Protein AF-A0A0C3QDY5-F1 (afdb_monomer_lite)

Secondary structure (DSSP, 8-state):
---HHHHHHHHHHHHHHHHHHHHHHHHHHHHHHHHHHHHHHHHHHHHHHHHHHHHHHHHHHHHHHHSSS--HHHHHHHHHHHHHHHHHHHS--S--GGGTGGGGS------------HHHHHHHHHHHHHHHHHHT-PPPP--TTHHHHHHHHHHHHTTS---------------------------TT---

Sequence (192 aa):
MNSPLDDLSNLEQSFYNSGYEDGFSHGRVHGLIEGRALGKEKGFGIWEEVGFYRGFALFWAAVIKSGHPVDEKRSRALRHASQLLEIISTYPRQNPSHLIQSSHSQGDSIQSESQVSPLDLTKIRSKYRLLCASLNVSPRPSNSSSSAATTAAISQVSSGSNEPELQMAYEEDQHPRFRSTGQSVNPIWRLD

pLDDT: mean 72.7, std 23.25, range [29.38, 97.19]

Organism: NCBI:txid1051891

Foldseek 3Di:
DDDPVVCVVCVVVVVVVVVCVVCVVVCVVVCVVVVVVVCVVVVVLLVVVLVVLLVVLVVLLVVQVVDPDRDPLSVQLVVLSVVLNVLSVPQDPDDPPVVVVPVVPDDDDPPDPPDSPPVSSVVSVVSSVVSCVSVVHDDDDSPPPVVVVVVVVVVVVVPDDDDPPPPPPPPDDDDDDDDDDDDDDDDPPDDD

Radius of gyration: 29.21 Å; chains: 1; bounding box: 54×49×90 Å

InterPro domains:
  IPR019191 Essential protein Yae1, N-terminal [PF09811] (19-57)
  IPR052436 LTO1 complex adapter protein [PTHR28532] (4-162)

Structure (mmCIF, N/CA/C/O backbone):
data_AF-A0A0C3QDY5-F1
#
_entry.id   AF-A0A0C3QDY5-F1
#
loop_
_atom_site.group_PDB
_atom_site.id
_atom_site.type_symbol
_atom_site.label_atom_id
_atom_site.label_alt_id
_atom_site.label_comp_id
_atom_site.label_asym_id
_atom_site.label_entity_id
_atom_site.label_seq_id
_atom_site.pdbx_PDB_ins_code
_atom_site.Cartn_x
_atom_site.Cartn_y
_atom_site.Cartn_z
_atom_site.occupancy
_atom_site.B_iso_or_equiv
_atom_site.auth_seq_id
_atom_site.auth_comp_id
_atom_site.auth_asym_id
_atom_site.auth_atom_id
_atom_site.pdbx_PDB_model_num
ATOM 1 N N . MET A 1 1 ? 22.527 15.845 -56.756 1.00 50.09 1 MET A N 1
ATOM 2 C CA . MET A 1 1 ? 23.266 14.572 -56.659 1.00 50.09 1 MET A CA 1
ATOM 3 C C . MET A 1 1 ? 24.515 14.888 -55.870 1.00 50.09 1 MET A C 1
ATOM 5 O O . MET A 1 1 ? 25.297 15.700 -56.350 1.00 50.09 1 MET A O 1
ATOM 9 N N . ASN A 1 2 ? 24.616 14.380 -54.643 1.00 61.50 2 ASN A N 1
ATOM 10 C CA . ASN A 1 2 ? 25.834 14.526 -53.846 1.00 61.50 2 ASN A CA 1
ATOM 11 C C . ASN A 1 2 ? 26.966 13.756 -54.533 1.00 61.50 2 ASN A C 1
ATOM 13 O O . ASN A 1 2 ? 26.704 12.798 -55.267 1.00 61.50 2 ASN A O 1
ATOM 17 N N . SER A 1 3 ? 28.208 14.203 -54.361 1.00 80.31 3 SER A N 1
ATOM 18 C CA . SER A 1 3 ? 29.339 13.488 -54.947 1.00 80.31 3 SER A CA 1
ATOM 19 C C . SER A 1 3 ? 29.519 12.153 -54.209 1.00 80.31 3 SER A C 1
ATOM 21 O O . SER A 1 3 ? 29.318 12.109 -52.999 1.00 80.31 3 SER A O 1
ATOM 23 N N . PRO A 1 4 ? 29.974 11.072 -54.865 1.00 77.88 4 PRO A N 1
ATOM 24 C CA . PRO A 1 4 ? 30.189 9.773 -54.209 1.00 77.88 4 PRO A CA 1
ATOM 25 C C . PRO A 1 4 ? 31.127 9.822 -52.986 1.00 77.88 4 PRO A C 1
ATOM 27 O O . PRO A 1 4 ? 31.046 8.979 -52.098 1.00 77.88 4 PRO A O 1
ATOM 30 N N . LEU A 1 5 ? 32.022 10.816 -52.934 1.00 80.69 5 LEU A N 1
ATOM 31 C CA . LEU A 1 5 ? 32.896 11.077 -51.786 1.00 80.69 5 LEU A CA 1
ATOM 32 C C . LEU A 1 5 ? 32.167 11.754 -50.614 1.00 80.69 5 LEU A C 1
ATOM 34 O O . LEU A 1 5 ? 32.517 11.496 -49.464 1.00 80.69 5 LEU A O 1
ATOM 38 N N . ASP A 1 6 ? 31.145 12.567 -50.888 1.00 79.19 6 ASP A N 1
ATOM 39 C CA . ASP A 1 6 ? 30.306 13.186 -49.857 1.00 79.19 6 ASP A CA 1
ATOM 40 C C . ASP A 1 6 ? 29.430 12.124 -49.178 1.00 79.19 6 ASP A C 1
ATOM 42 O O . ASP A 1 6 ? 29.249 12.151 -47.962 1.00 79.19 6 ASP A O 1
ATOM 46 N N . ASP A 1 7 ? 28.937 11.142 -49.939 1.00 79.75 7 ASP A N 1
ATOM 47 C CA . ASP A 1 7 ? 28.184 10.009 -49.390 1.00 79.75 7 ASP A CA 1
ATOM 48 C C . ASP A 1 7 ? 29.073 9.115 -48.512 1.00 79.75 7 ASP A C 1
ATOM 50 O O . ASP A 1 7 ? 28.648 8.700 -47.436 1.00 79.75 7 ASP A O 1
ATOM 54 N N . LEU A 1 8 ? 30.332 8.881 -48.905 1.00 82.12 8 LEU A N 1
ATOM 55 C CA . LEU A 1 8 ? 31.293 8.141 -48.079 1.00 82.12 8 LEU A CA 1
ATOM 56 C C . LEU A 1 8 ? 31.627 8.888 -46.777 1.00 82.12 8 LEU A C 1
ATOM 58 O O . LEU A 1 8 ? 31.744 8.261 -45.727 1.00 82.12 8 LEU A O 1
ATOM 62 N N . SER A 1 9 ? 31.740 10.220 -46.830 1.00 84.69 9 SER A N 1
ATOM 63 C CA . SER A 1 9 ? 31.977 11.049 -45.642 1.00 84.69 9 SER A CA 1
ATOM 64 C C . SER A 1 9 ? 30.767 11.102 -44.702 1.00 84.69 9 SER A C 1
ATOM 66 O O . SER A 1 9 ? 30.946 11.219 -43.494 1.00 84.69 9 SER A O 1
ATOM 68 N N . ASN A 1 10 ? 29.544 11.027 -45.236 1.00 86.00 10 ASN A N 1
ATOM 69 C CA . ASN A 1 10 ? 28.304 11.055 -44.451 1.00 86.00 10 ASN A CA 1
ATOM 70 C C . ASN A 1 10 ? 27.829 9.661 -44.011 1.00 86.00 10 ASN A C 1
ATOM 72 O O . ASN A 1 10 ? 26.865 9.549 -43.249 1.00 86.00 10 ASN A O 1
ATOM 76 N N . LEU A 1 11 ? 28.498 8.602 -44.472 1.00 91.88 11 LEU A N 1
ATOM 77 C CA . LEU A 1 11 ? 28.110 7.217 -44.234 1.00 91.88 11 LEU A CA 1
ATOM 78 C C . LEU A 1 11 ? 28.026 6.899 -42.735 1.00 91.88 11 LEU A C 1
ATOM 80 O O . LEU A 1 11 ? 27.016 6.368 -42.276 1.00 91.88 11 LEU A O 1
ATOM 84 N N . GLU A 1 12 ? 29.037 7.297 -41.961 1.00 92.19 12 GLU A N 1
ATOM 85 C CA . GLU A 1 12 ? 29.064 7.120 -40.503 1.00 92.19 12 GLU A CA 1
ATOM 86 C C . GLU A 1 12 ? 27.864 7.797 -39.831 1.00 92.19 12 GLU A C 1
ATOM 88 O O . GLU A 1 12 ? 27.141 7.165 -39.061 1.00 92.19 12 GLU A O 1
ATOM 93 N N . GLN A 1 13 ? 27.604 9.060 -40.176 1.00 92.75 13 GLN A N 1
ATOM 94 C CA . GLN A 1 13 ? 26.500 9.820 -39.599 1.00 92.75 13 GLN A CA 1
ATOM 95 C C . GLN A 1 13 ? 25.142 9.204 -39.960 1.00 92.75 13 GLN A C 1
ATOM 97 O O . GLN A 1 13 ? 24.235 9.185 -39.128 1.00 92.75 13 GLN A O 1
ATOM 102 N N . SER A 1 14 ? 24.995 8.673 -41.177 1.00 90.00 14 SER A N 1
ATOM 103 C CA . SER A 1 14 ? 23.761 8.014 -41.615 1.00 90.00 14 SER A CA 1
ATOM 104 C C . SER A 1 14 ? 23.485 6.721 -40.838 1.00 90.00 14 SER A C 1
ATOM 106 O O . SER A 1 14 ? 22.369 6.532 -40.352 1.00 90.00 14 SER A O 1
ATOM 108 N N . PHE A 1 15 ? 24.505 5.881 -40.624 1.00 93.19 15 PHE A N 1
ATOM 109 C CA . PHE A 1 15 ? 24.377 4.666 -39.819 1.00 93.19 15 PHE A CA 1
ATOM 110 C C . PHE A 1 15 ? 24.168 4.976 -38.339 1.00 93.19 15 PHE A C 1
ATOM 112 O O . PHE A 1 15 ? 23.363 4.310 -37.690 1.00 93.19 15 PHE A O 1
ATOM 119 N N . TYR A 1 16 ? 24.829 6.011 -37.813 1.00 95.19 16 TYR A N 1
ATOM 120 C CA . TYR A 1 16 ? 24.600 6.478 -36.449 1.00 95.19 16 TYR A CA 1
ATOM 121 C C . TYR A 1 16 ? 23.150 6.929 -36.252 1.00 95.19 16 TYR A C 1
ATOM 123 O O . TYR A 1 16 ? 22.482 6.469 -35.329 1.00 95.19 16 TYR A O 1
ATOM 131 N N . ASN A 1 17 ? 22.641 7.789 -37.139 1.00 95.44 17 ASN A N 1
ATOM 132 C CA . ASN A 1 17 ? 21.272 8.293 -37.054 1.00 95.44 17 ASN A CA 1
ATOM 133 C C . ASN A 1 17 ? 20.253 7.154 -37.184 1.00 95.44 17 ASN A C 1
ATOM 135 O O . ASN A 1 17 ? 19.321 7.083 -36.388 1.00 95.44 17 ASN A O 1
ATOM 139 N N . SER A 1 18 ? 20.469 6.237 -38.134 1.00 94.62 18 SER A N 1
ATOM 140 C CA . SER A 1 18 ? 19.608 5.067 -38.327 1.00 94.62 18 SER A CA 1
ATOM 141 C C . SER A 1 18 ? 19.597 4.155 -37.099 1.00 94.62 18 SER A C 1
ATOM 143 O O . SER A 1 18 ? 18.527 3.743 -36.662 1.00 94.62 18 SER A O 1
ATOM 145 N N . GLY A 1 19 ? 20.763 3.845 -36.525 1.00 96.69 19 GLY A N 1
ATOM 146 C CA . GLY A 1 19 ? 20.857 3.000 -35.333 1.00 96.69 19 GLY A CA 1
ATOM 147 C C . GLY A 1 19 ? 20.284 3.673 -34.085 1.00 96.69 19 GLY A C 1
ATOM 148 O O . GLY A 1 19 ? 19.656 3.013 -33.258 1.00 96.69 19 GLY A O 1
ATOM 149 N N . TYR A 1 20 ? 20.453 4.993 -33.958 1.00 96.94 20 TYR A N 1
ATOM 150 C CA . TYR A 1 20 ? 19.857 5.771 -32.876 1.00 96.94 20 TYR A CA 1
ATOM 151 C C . TYR A 1 20 ? 18.330 5.787 -32.966 1.00 96.94 20 TYR A C 1
ATOM 153 O O . TYR A 1 20 ? 17.665 5.548 -31.962 1.00 96.94 20 TYR A O 1
ATOM 161 N N . GLU A 1 21 ? 17.769 6.060 -34.146 1.00 96.38 21 GLU A N 1
ATOM 162 C CA . GLU A 1 21 ? 16.319 6.116 -34.341 1.00 96.38 21 GLU A CA 1
ATOM 163 C C . GLU A 1 21 ? 15.667 4.752 -34.092 1.00 96.38 21 GLU A C 1
ATOM 165 O O . GLU A 1 21 ? 14.676 4.670 -33.357 1.00 96.38 21 GLU A O 1
ATOM 170 N N . ASP A 1 22 ? 16.272 3.678 -34.605 1.00 96.12 22 ASP A N 1
ATOM 171 C CA . ASP A 1 22 ? 15.808 2.313 -34.367 1.00 96.12 22 ASP A CA 1
ATOM 172 C C . ASP A 1 22 ? 15.877 1.952 -32.874 1.00 96.12 22 ASP A C 1
ATOM 174 O O . ASP A 1 22 ? 14.857 1.634 -32.254 1.00 96.12 22 ASP A O 1
ATOM 178 N N . GLY A 1 23 ? 17.044 2.137 -32.245 1.00 96.50 23 GLY A N 1
ATOM 179 C CA . GLY A 1 23 ? 17.245 1.861 -30.823 1.00 96.50 23 GLY A CA 1
ATOM 180 C C . GLY A 1 23 ? 16.344 2.697 -29.908 1.00 96.50 23 GLY A C 1
ATOM 181 O O . GLY A 1 23 ? 15.811 2.182 -28.922 1.00 96.50 23 GLY A O 1
ATOM 182 N N . PHE A 1 24 ? 16.110 3.968 -30.242 1.00 96.06 24 PHE A N 1
ATOM 183 C CA . PHE A 1 24 ? 15.197 4.837 -29.502 1.00 96.06 24 PHE A CA 1
ATOM 184 C C . PHE A 1 24 ? 13.744 4.382 -29.650 1.00 96.06 24 PHE A C 1
ATOM 186 O O . PHE A 1 24 ? 13.014 4.302 -28.658 1.00 96.06 24 PHE A O 1
ATOM 193 N N . SER A 1 25 ? 13.312 4.058 -30.872 1.00 94.19 25 SER A N 1
ATOM 194 C CA . SER A 1 25 ? 11.952 3.585 -31.128 1.00 94.19 25 SER A CA 1
ATOM 195 C C . SER A 1 25 ? 11.672 2.275 -30.381 1.00 94.19 25 SER A C 1
ATOM 197 O O . SER A 1 25 ? 10.652 2.166 -29.690 1.00 94.19 25 SER A O 1
ATOM 199 N N . HIS A 1 26 ? 12.624 1.340 -30.420 1.00 95.81 26 HIS A N 1
ATOM 200 C CA . HIS A 1 26 ? 12.552 0.053 -29.747 1.00 95.81 26 HIS A CA 1
ATOM 201 C C . HIS A 1 26 ? 12.578 0.207 -28.223 1.00 95.81 26 HIS A C 1
ATOM 203 O O . HIS A 1 26 ? 11.709 -0.326 -27.526 1.00 95.81 26 HIS A O 1
ATOM 209 N N . GLY A 1 27 ? 13.523 0.995 -27.702 1.00 95.31 27 GLY A N 1
ATOM 210 C CA . GLY A 1 27 ? 13.658 1.277 -26.275 1.00 95.31 27 GLY A CA 1
ATOM 211 C C . GLY A 1 27 ? 12.425 1.969 -25.695 1.00 95.31 27 GLY A C 1
ATOM 212 O O . GLY A 1 27 ? 11.990 1.637 -24.593 1.00 95.31 27 GLY A O 1
ATOM 213 N N . ARG A 1 28 ? 11.787 2.867 -26.456 1.00 92.62 28 ARG A N 1
ATOM 214 C CA . ARG A 1 28 ? 10.525 3.507 -26.059 1.00 92.62 28 ARG A CA 1
ATOM 215 C C . ARG A 1 28 ? 9.390 2.495 -25.910 1.00 92.62 28 ARG A C 1
ATOM 217 O O . ARG A 1 28 ? 8.637 2.566 -24.939 1.00 92.62 28 ARG A O 1
ATOM 224 N N . VAL A 1 29 ? 9.250 1.568 -26.859 1.00 93.25 29 VAL A N 1
ATOM 225 C CA . VAL A 1 29 ? 8.206 0.531 -26.809 1.00 93.25 29 VAL A CA 1
ATOM 226 C C . VAL A 1 29 ? 8.456 -0.426 -25.644 1.00 93.25 29 VAL A C 1
ATOM 228 O O . VAL A 1 29 ? 7.549 -0.649 -24.840 1.00 93.25 29 VAL A O 1
ATOM 231 N N . HIS A 1 30 ? 9.683 -0.931 -25.498 1.00 94.62 30 HIS A N 1
ATOM 232 C CA . HIS A 1 30 ? 10.034 -1.850 -24.413 1.00 94.62 30 HIS A CA 1
ATOM 233 C C . HIS A 1 30 ? 9.906 -1.199 -23.036 1.00 94.62 30 HIS A C 1
ATOM 235 O O . HIS A 1 30 ? 9.260 -1.765 -22.156 1.00 94.62 30 HIS A O 1
ATOM 241 N N . GLY A 1 31 ? 10.405 0.028 -22.871 1.00 93.12 31 GLY A N 1
ATOM 242 C CA . GLY A 1 31 ? 10.280 0.770 -21.618 1.00 93.12 31 GLY A CA 1
ATOM 243 C C . GLY A 1 31 ? 8.821 1.012 -21.215 1.00 93.12 31 GLY A C 1
ATOM 244 O O . GLY A 1 31 ? 8.478 0.917 -20.036 1.00 93.12 31 GLY A O 1
ATOM 245 N N . LEU A 1 32 ? 7.926 1.255 -22.181 1.00 90.56 32 LEU A N 1
ATOM 246 C CA . LEU A 1 32 ? 6.490 1.389 -21.915 1.00 90.56 32 LEU A CA 1
ATOM 247 C C . LEU A 1 32 ? 5.869 0.065 -21.440 1.00 90.56 32 LEU A C 1
ATOM 249 O O . LEU A 1 32 ? 5.062 0.061 -20.507 1.00 90.56 32 LEU A O 1
ATOM 253 N N . ILE A 1 33 ? 6.207 -1.049 -22.093 1.00 93.44 33 ILE A N 1
ATOM 254 C CA . ILE A 1 33 ? 5.674 -2.376 -21.762 1.00 93.44 33 ILE A CA 1
ATOM 255 C C . ILE A 1 33 ? 6.162 -2.807 -20.377 1.00 93.44 33 ILE A C 1
ATOM 257 O O . ILE A 1 33 ? 5.346 -3.161 -19.521 1.00 93.44 33 ILE A O 1
ATOM 261 N N . GLU A 1 34 ? 7.467 -2.712 -20.132 1.00 93.75 34 GLU A N 1
ATOM 262 C CA . GLU A 1 34 ? 8.087 -3.077 -18.861 1.00 93.75 34 GLU A CA 1
ATOM 263 C C . GLU A 1 34 ? 7.581 -2.187 -17.721 1.00 93.75 34 GLU A C 1
ATOM 265 O O . GLU A 1 34 ? 7.130 -2.691 -16.692 1.00 93.75 34 GLU A O 1
ATOM 270 N N . GLY A 1 35 ? 7.537 -0.867 -17.928 1.00 90.44 35 GLY A N 1
ATOM 271 C CA . GLY A 1 35 ? 7.017 0.073 -16.936 1.00 90.44 35 GLY A CA 1
ATOM 272 C C . GLY A 1 35 ? 5.561 -0.213 -16.557 1.00 90.44 35 GLY A C 1
ATOM 273 O O . GLY A 1 35 ? 5.201 -0.169 -15.377 1.00 90.44 35 GLY A O 1
ATOM 274 N N . ARG A 1 36 ? 4.713 -0.582 -17.530 1.00 90.50 36 ARG A N 1
ATOM 275 C CA . ARG A 1 36 ? 3.325 -1.006 -17.263 1.00 90.50 36 ARG A CA 1
ATOM 276 C C . ARG A 1 36 ? 3.264 -2.315 -16.482 1.00 90.50 36 ARG A C 1
ATOM 278 O O . ARG A 1 36 ? 2.446 -2.427 -15.568 1.00 90.50 36 ARG A O 1
ATOM 285 N N . ALA A 1 37 ? 4.092 -3.297 -16.831 1.00 91.69 37 ALA A N 1
ATOM 286 C CA . ALA A 1 37 ? 4.143 -4.577 -16.131 1.00 91.69 37 ALA A CA 1
ATOM 287 C C . ALA A 1 37 ? 4.582 -4.396 -14.667 1.00 91.69 37 ALA A C 1
ATOM 289 O O . ALA A 1 37 ? 3.863 -4.811 -13.754 1.00 91.69 37 ALA A O 1
ATOM 290 N N . LEU A 1 38 ? 5.686 -3.681 -14.439 1.00 90.69 38 LEU A N 1
ATOM 291 C CA . LEU A 1 38 ? 6.211 -3.381 -13.106 1.00 90.69 38 LEU A CA 1
ATOM 292 C C . LEU A 1 38 ? 5.227 -2.556 -12.270 1.00 90.69 38 LEU A C 1
ATOM 294 O O . LEU A 1 38 ? 5.001 -2.857 -11.096 1.00 90.69 38 LEU A O 1
ATOM 298 N N . GLY A 1 39 ? 4.588 -1.549 -12.871 1.00 89.75 39 GLY A N 1
ATOM 299 C CA . GLY A 1 39 ? 3.577 -0.736 -12.197 1.00 89.75 39 GLY A CA 1
ATOM 300 C 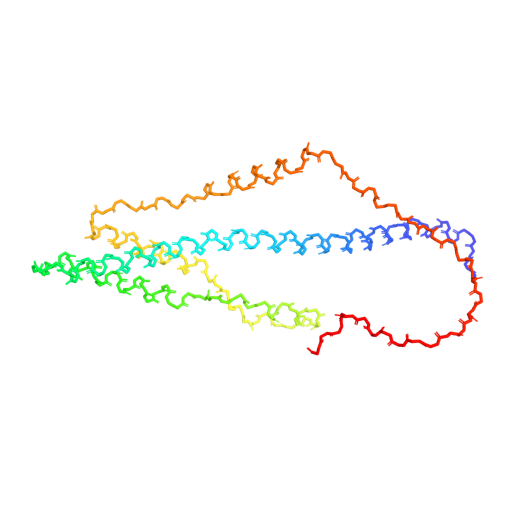C . GLY A 1 39 ? 2.387 -1.565 -11.704 1.00 89.75 39 GLY A C 1
ATOM 301 O O . GLY A 1 39 ? 1.928 -1.371 -10.578 1.00 89.75 39 GLY A O 1
ATOM 302 N N . LYS A 1 40 ? 1.920 -2.534 -12.505 1.00 88.81 40 LYS A N 1
ATOM 303 C CA . LYS A 1 40 ? 0.851 -3.465 -12.103 1.00 88.81 40 LYS A CA 1
ATOM 304 C C . LYS A 1 40 ? 1.286 -4.370 -10.953 1.00 88.81 40 LYS A C 1
ATOM 306 O O . LYS A 1 40 ? 0.532 -4.512 -9.994 1.00 88.81 40 LYS A O 1
ATOM 311 N N . GLU A 1 41 ? 2.483 -4.950 -11.026 1.00 90.50 41 GLU A N 1
ATOM 312 C CA . GLU A 1 41 ? 3.012 -5.837 -9.981 1.00 90.50 41 GLU A CA 1
ATOM 313 C C . GLU A 1 41 ? 3.155 -5.100 -8.641 1.00 90.50 41 GLU A C 1
ATOM 315 O O . GLU A 1 41 ? 2.616 -5.528 -7.617 1.00 90.50 41 GLU A O 1
ATOM 320 N N . LYS A 1 42 ? 3.841 -3.950 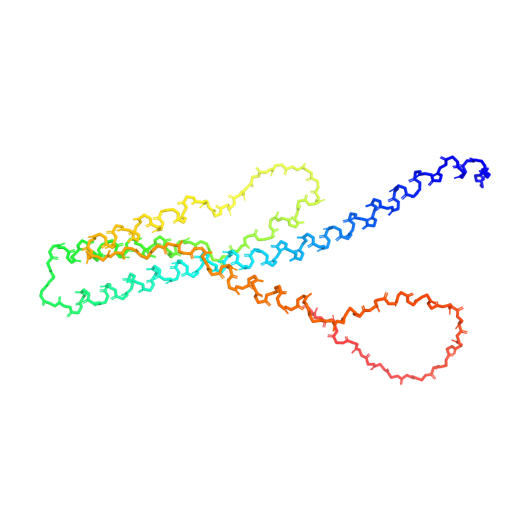-8.639 1.00 87.56 42 LYS A N 1
ATOM 321 C CA . LYS A 1 42 ? 4.068 -3.174 -7.412 1.00 87.56 42 LYS A CA 1
ATOM 322 C C . LYS A 1 42 ? 2.784 -2.543 -6.890 1.00 87.56 42 LYS A C 1
ATOM 324 O O . LYS A 1 42 ? 2.550 -2.553 -5.682 1.00 87.56 42 LYS A O 1
ATOM 329 N N . GLY A 1 43 ? 1.928 -2.058 -7.788 1.00 88.12 43 GLY A N 1
ATOM 330 C CA . GLY A 1 43 ? 0.609 -1.541 -7.439 1.00 88.12 43 GLY A CA 1
ATOM 331 C C . GLY A 1 43 ? -0.254 -2.595 -6.748 1.00 88.12 43 GLY A C 1
ATOM 332 O O . GLY A 1 43 ? -0.868 -2.297 -5.724 1.00 88.12 43 GLY A O 1
ATOM 333 N N . PHE A 1 44 ? -0.250 -3.836 -7.246 1.00 90.19 44 PHE A N 1
ATOM 334 C CA . PHE A 1 44 ? -0.971 -4.940 -6.613 1.00 90.19 44 PHE A CA 1
ATOM 335 C C . PHE A 1 44 ? -0.469 -5.213 -5.192 1.00 90.19 44 PHE A C 1
ATOM 337 O O . PHE A 1 44 ? -1.285 -5.306 -4.281 1.00 90.19 44 PHE A O 1
ATOM 344 N N . GLY A 1 45 ? 0.849 -5.265 -4.972 1.00 89.56 45 GLY A N 1
ATOM 345 C CA . GLY A 1 45 ? 1.407 -5.487 -3.632 1.00 89.56 45 GLY A CA 1
ATOM 346 C C . GLY A 1 45 ? 0.992 -4.413 -2.617 1.00 89.56 45 GLY A C 1
ATOM 347 O O . GLY A 1 45 ? 0.632 -4.726 -1.482 1.00 89.56 45 GLY A O 1
ATOM 348 N N . ILE A 1 46 ? 0.966 -3.144 -3.036 1.00 88.81 46 ILE A N 1
ATOM 349 C CA . ILE A 1 46 ? 0.498 -2.036 -2.186 1.00 88.81 46 ILE A CA 1
ATOM 350 C C . ILE A 1 46 ? -1.000 -2.183 -1.881 1.00 88.81 46 ILE A C 1
ATOM 352 O O . ILE A 1 46 ? -1.421 -2.024 -0.734 1.00 88.81 46 ILE A O 1
ATOM 356 N N . TRP A 1 47 ? -1.817 -2.506 -2.886 1.00 90.75 47 TRP A N 1
ATOM 357 C CA . TRP A 1 47 ? -3.260 -2.667 -2.699 1.00 90.75 47 TRP A CA 1
ATOM 358 C C . TRP A 1 47 ? -3.638 -3.908 -1.889 1.00 90.75 47 TRP A C 1
ATOM 360 O O . TRP A 1 47 ? -4.598 -3.840 -1.122 1.00 90.75 47 TRP A O 1
ATOM 370 N N . GLU A 1 48 ? -2.886 -5.006 -1.994 1.00 92.38 48 GLU A N 1
ATOM 371 C CA . GLU A 1 48 ? -3.037 -6.179 -1.124 1.00 92.38 48 GLU A CA 1
ATOM 372 C C . GLU A 1 48 ? -2.841 -5.775 0.343 1.00 92.38 48 GLU A C 1
ATOM 374 O O . GLU A 1 48 ? -3.667 -6.092 1.202 1.00 92.38 48 GLU A O 1
ATOM 379 N N . GLU A 1 49 ? -1.780 -5.014 0.626 1.00 92.19 49 GLU A N 1
ATOM 380 C CA . GLU A 1 49 ? -1.477 -4.521 1.967 1.00 92.19 49 GLU A CA 1
ATOM 381 C C . GLU A 1 49 ? -2.608 -3.625 2.509 1.00 92.19 49 GLU A C 1
ATOM 383 O O . GLU A 1 49 ? -3.124 -3.855 3.608 1.00 92.19 49 GLU A O 1
ATOM 388 N N . VAL A 1 50 ? -3.047 -2.633 1.727 1.00 92.94 50 VAL A N 1
ATOM 389 C CA . VAL A 1 50 ? -4.138 -1.721 2.114 1.00 92.94 50 VAL A CA 1
ATOM 390 C C . VAL A 1 50 ? -5.461 -2.474 2.298 1.00 92.94 50 VAL A C 1
ATOM 392 O O . VAL A 1 50 ? -6.192 -2.226 3.263 1.00 92.94 50 VAL A O 1
ATOM 395 N N . GLY A 1 51 ? -5.764 -3.420 1.407 1.00 93.75 51 GLY A N 1
ATOM 396 C CA . GLY A 1 51 ? -6.953 -4.267 1.474 1.00 93.75 51 GLY A CA 1
ATOM 397 C C . GLY A 1 51 ? -6.980 -5.123 2.739 1.00 93.75 51 GLY A C 1
ATOM 398 O O . GLY A 1 51 ? -8.004 -5.170 3.428 1.00 93.75 51 GLY A O 1
ATOM 399 N N . PHE A 1 52 ? -5.842 -5.720 3.102 1.00 95.19 52 PHE A N 1
ATOM 400 C CA . PHE A 1 52 ? -5.689 -6.466 4.348 1.00 95.19 52 PHE A CA 1
ATOM 401 C C . PHE A 1 52 ? -5.949 -5.581 5.575 1.00 95.19 52 PHE A C 1
ATOM 403 O O . PHE A 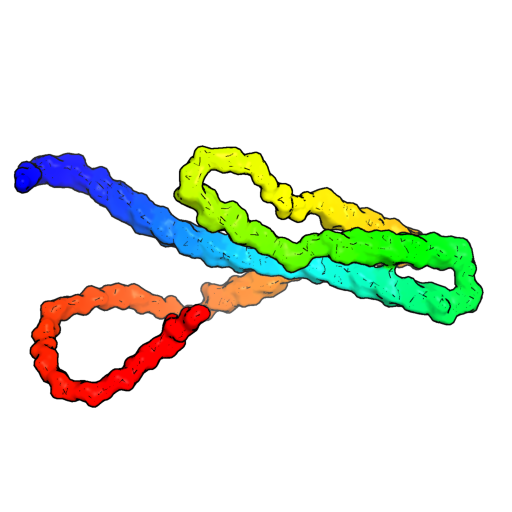1 52 ? 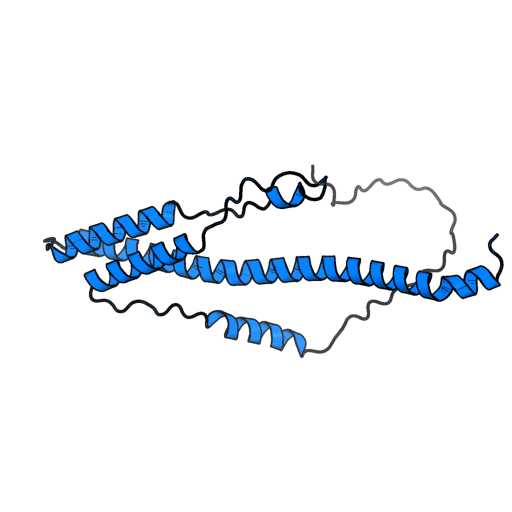-6.751 -5.951 6.435 1.00 95.19 52 PHE A O 1
ATOM 410 N N . TYR A 1 53 ? -5.348 -4.387 5.646 1.00 95.69 53 TYR A N 1
ATOM 411 C CA . TYR A 1 53 ? -5.579 -3.458 6.761 1.00 95.69 53 TYR A CA 1
ATOM 412 C C . TYR A 1 53 ? -7.043 -3.034 6.880 1.00 95.69 53 TYR A C 1
ATOM 414 O O . TYR A 1 53 ? -7.583 -2.977 7.989 1.00 95.69 53 TYR A O 1
ATOM 422 N N . ARG A 1 54 ? -7.706 -2.787 5.746 1.00 96.19 54 ARG A N 1
ATOM 423 C CA . ARG A 1 54 ? -9.133 -2.455 5.707 1.00 96.19 54 ARG A CA 1
ATOM 424 C C . ARG A 1 54 ? -9.992 -3.599 6.244 1.00 96.19 54 ARG A C 1
ATOM 426 O O . ARG A 1 54 ? -10.859 -3.363 7.083 1.00 96.19 54 ARG A O 1
ATOM 433 N N . GLY A 1 55 ? -9.750 -4.825 5.778 1.00 96.62 55 GLY A N 1
ATOM 434 C CA . GLY A 1 55 ? -10.468 -6.018 6.232 1.00 96.62 55 GLY A CA 1
ATOM 435 C C . GLY A 1 55 ? -10.266 -6.278 7.724 1.00 96.62 55 GLY A C 1
ATOM 436 O O . GLY A 1 55 ? -11.235 -6.489 8.451 1.00 96.62 55 GLY A O 1
ATOM 437 N N . PHE A 1 56 ? -9.025 -6.162 8.200 1.00 96.00 56 PHE A N 1
ATOM 438 C CA . PHE A 1 56 ? -8.680 -6.304 9.613 1.00 96.00 56 PHE A CA 1
ATOM 439 C C . PHE A 1 56 ? -9.430 -5.294 10.493 1.00 96.00 56 PHE A C 1
ATOM 441 O O . PHE A 1 56 ? -10.023 -5.672 11.503 1.00 96.00 56 PHE A O 1
ATOM 448 N N . ALA A 1 57 ? -9.456 -4.018 10.095 1.00 96.56 57 ALA A N 1
ATOM 449 C CA . ALA A 1 57 ? -10.166 -2.976 10.832 1.00 96.56 57 ALA A CA 1
ATOM 450 C C . ALA A 1 57 ? -11.679 -3.232 10.898 1.00 96.56 57 ALA A C 1
ATOM 452 O O . ALA A 1 57 ? -12.275 -3.096 11.966 1.00 96.56 57 ALA A O 1
ATOM 453 N N . LEU A 1 58 ? -12.294 -3.636 9.780 1.00 97.19 58 LEU A N 1
ATOM 454 C CA . LEU A 1 58 ? -13.722 -3.965 9.724 1.00 97.19 58 LEU A CA 1
ATOM 455 C C . LEU A 1 58 ? -14.066 -5.169 10.603 1.00 97.19 58 LEU A C 1
ATOM 457 O O . LEU A 1 58 ? -15.024 -5.104 11.374 1.00 97.19 58 LEU A O 1
ATOM 461 N N . PHE A 1 59 ? -13.270 -6.236 10.518 1.00 95.75 59 PHE A N 1
ATOM 462 C CA . PHE A 1 59 ? -13.459 -7.444 11.315 1.00 95.75 59 PHE A CA 1
ATOM 463 C C . PHE A 1 59 ? -13.418 -7.129 12.812 1.00 95.75 59 PHE A C 1
ATOM 465 O O . PHE A 1 59 ? -14.376 -7.406 13.532 1.00 95.75 59 PHE A O 1
ATOM 472 N N . TRP A 1 60 ? -12.355 -6.471 13.281 1.00 94.06 60 TRP A N 1
ATOM 473 C CA . TRP A 1 60 ? -12.219 -6.147 14.701 1.00 94.06 60 TRP A CA 1
ATOM 474 C C . TRP A 1 60 ? -13.255 -5.136 15.185 1.00 94.06 60 TRP A C 1
ATOM 476 O O . TRP A 1 60 ? -13.751 -5.268 16.303 1.00 94.06 60 TRP A O 1
ATOM 486 N N . ALA A 1 61 ? -13.646 -4.168 14.352 1.00 94.12 61 ALA A N 1
ATOM 487 C CA . ALA A 1 61 ? -14.737 -3.261 14.688 1.00 94.12 61 ALA A CA 1
ATOM 488 C C . ALA A 1 61 ? -16.065 -4.012 14.890 1.00 94.12 61 ALA A C 1
ATOM 490 O O . ALA A 1 61 ? -16.811 -3.675 15.809 1.00 94.12 61 ALA A O 1
ATOM 491 N N . ALA A 1 62 ? -16.360 -5.027 14.071 1.00 93.88 62 ALA A N 1
ATOM 492 C CA . ALA A 1 62 ? -17.550 -5.861 14.231 1.00 93.88 62 ALA A CA 1
ATOM 493 C C . ALA A 1 62 ? -17.468 -6.743 15.489 1.00 93.88 62 ALA A C 1
ATOM 495 O O . ALA A 1 62 ? -18.404 -6.751 16.290 1.00 93.88 62 ALA A O 1
ATOM 496 N N . VAL A 1 63 ? -16.328 -7.407 15.715 1.00 92.81 63 VAL A N 1
ATOM 497 C CA . VAL A 1 63 ? -16.097 -8.258 16.896 1.00 92.81 63 VAL A CA 1
ATOM 498 C C . VAL A 1 63 ? -16.266 -7.458 18.189 1.00 92.81 63 VAL A C 1
ATOM 500 O O . VAL A 1 63 ? -17.019 -7.867 19.072 1.00 92.81 63 VAL A O 1
ATOM 503 N N . ILE A 1 64 ? -15.641 -6.280 18.283 1.00 91.38 64 ILE A N 1
ATOM 504 C CA . ILE A 1 64 ? -15.738 -5.414 19.466 1.00 91.38 64 ILE A CA 1
ATOM 505 C C . ILE A 1 64 ? -17.184 -4.981 19.726 1.00 91.38 64 ILE A C 1
ATOM 507 O O . ILE A 1 64 ? -17.615 -4.981 20.874 1.00 91.38 64 ILE A O 1
ATOM 511 N N . LYS A 1 65 ? -17.934 -4.622 18.677 1.00 89.38 65 LYS A N 1
ATOM 512 C CA . LYS A 1 65 ? -19.339 -4.208 18.807 1.00 89.38 65 LYS A CA 1
ATOM 513 C C . LYS A 1 65 ? -20.253 -5.353 19.240 1.00 89.38 65 LYS A C 1
ATOM 515 O O . LYS A 1 65 ? -21.246 -5.097 19.907 1.00 89.38 65 LYS A O 1
ATOM 520 N N . SER A 1 66 ? -19.929 -6.592 18.868 1.00 88.25 66 SER A N 1
ATOM 521 C CA . SER A 1 66 ? -20.724 -7.768 19.242 1.00 88.25 66 SER A CA 1
ATOM 522 C C . SER A 1 66 ? -20.510 -8.221 20.694 1.00 88.25 66 SER A C 1
ATOM 524 O O . SER A 1 66 ? -21.386 -8.856 21.275 1.00 88.25 66 SER A O 1
ATOM 526 N N . GLY A 1 67 ? -19.366 -7.888 21.302 1.00 80.25 67 GLY A N 1
ATOM 527 C CA . GLY A 1 67 ? -19.040 -8.260 22.678 1.00 80.25 67 GLY A CA 1
ATOM 528 C C . GLY A 1 67 ? -19.497 -7.217 23.699 1.00 80.25 67 GLY A C 1
ATOM 529 O O . GLY A 1 67 ? -18.818 -6.212 23.898 1.00 80.25 67 GLY A O 1
ATOM 530 N N . HIS A 1 68 ? -20.596 -7.471 24.408 1.00 74.50 68 HIS A N 1
ATOM 531 C CA . HIS A 1 68 ? -20.965 -6.701 25.604 1.00 74.50 68 HIS A CA 1
ATOM 532 C C . HIS A 1 68 ? -20.207 -7.204 26.853 1.00 74.50 68 HIS A C 1
ATOM 534 O O . HIS A 1 68 ? -20.044 -8.418 26.987 1.00 74.50 68 HIS A O 1
ATOM 540 N N . PRO A 1 69 ? -19.795 -6.335 27.804 1.00 73.25 69 PRO A N 1
ATOM 541 C CA . PRO A 1 69 ? -19.716 -4.868 27.756 1.00 73.25 69 PRO A CA 1
ATOM 542 C C . PRO A 1 69 ? -18.430 -4.342 27.074 1.00 73.25 69 PRO A C 1
ATOM 544 O O . PRO A 1 69 ? -17.440 -5.056 26.899 1.00 73.25 69 PRO A O 1
ATOM 547 N N . VAL A 1 70 ? -18.453 -3.072 26.654 1.00 74.62 70 VAL A N 1
ATOM 548 C CA . VAL A 1 70 ? -17.329 -2.410 25.969 1.00 74.62 70 VAL A CA 1
ATOM 549 C C . VAL A 1 70 ? -16.411 -1.743 26.996 1.00 74.62 70 VAL A C 1
ATOM 551 O O . VAL A 1 70 ? -16.722 -0.672 27.506 1.00 74.62 70 VAL A O 1
ATOM 554 N N . ASP A 1 71 ? -15.261 -2.358 27.263 1.00 84.50 71 ASP A N 1
ATOM 555 C CA . ASP A 1 71 ? -14.212 -1.776 28.112 1.00 84.50 71 ASP A CA 1
ATOM 556 C C . ASP A 1 71 ? -13.541 -0.549 27.460 1.00 84.50 71 ASP A C 1
ATOM 558 O O . ASP A 1 71 ? -13.534 -0.401 26.234 1.00 84.50 71 ASP A O 1
ATOM 562 N N . GLU A 1 72 ? -12.853 0.291 28.247 1.00 86.56 72 GLU A N 1
ATOM 563 C CA . GLU A 1 72 ? -12.065 1.425 27.719 1.00 86.56 72 GLU A CA 1
ATOM 564 C C . GLU A 1 72 ? -11.041 1.013 26.647 1.00 86.56 72 GLU A C 1
ATOM 566 O O . GLU A 1 72 ? -10.794 1.732 25.676 1.00 86.56 72 GLU A O 1
ATOM 571 N N . LYS A 1 73 ? -10.435 -0.169 26.795 1.00 86.56 73 LYS A N 1
ATOM 572 C CA . LYS A 1 73 ? -9.490 -0.704 25.803 1.00 86.56 73 LYS A CA 1
ATOM 573 C C . LYS A 1 73 ? -10.185 -0.969 24.465 1.00 86.56 73 LYS A C 1
ATOM 575 O O . LYS A 1 73 ? -9.654 -0.625 23.409 1.00 86.56 73 LYS A O 1
ATOM 580 N N . ARG A 1 74 ? -11.403 -1.516 24.512 1.00 88.56 74 ARG A N 1
ATOM 581 C CA . ARG A 1 74 ? -12.232 -1.805 23.335 1.00 88.56 74 ARG A CA 1
ATOM 582 C C . ARG A 1 74 ? -12.720 -0.523 22.662 1.00 88.56 74 ARG A C 1
ATOM 584 O O . ARG A 1 74 ? -12.690 -0.437 21.437 1.00 88.56 74 ARG A O 1
ATOM 591 N N . SER A 1 75 ? -13.096 0.497 23.436 1.00 91.19 75 SER A N 1
ATOM 592 C CA . SER A 1 75 ? -13.497 1.798 22.883 1.00 91.19 75 SER A CA 1
ATOM 593 C C . SER A 1 75 ? -12.328 2.514 22.193 1.00 91.19 75 SER A C 1
ATOM 595 O O . SER A 1 75 ? -12.499 3.084 21.111 1.00 91.19 75 SER A O 1
ATOM 597 N N . ARG A 1 76 ? -11.111 2.415 22.750 1.00 92.69 76 ARG A N 1
ATOM 598 C CA . ARG A 1 76 ? -9.878 2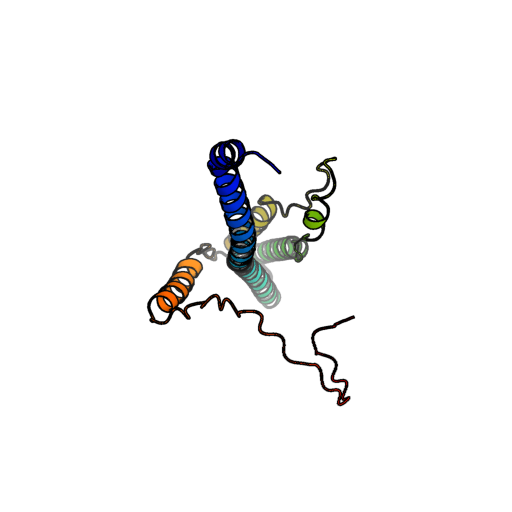.903 22.113 1.00 92.69 76 ARG A CA 1
ATOM 599 C C . ARG A 1 76 ? -9.583 2.169 20.805 1.00 92.69 76 ARG A C 1
ATOM 601 O O . ARG A 1 76 ? -9.339 2.824 19.792 1.00 92.69 76 ARG A O 1
ATOM 608 N N . ALA A 1 77 ? -9.651 0.839 20.809 1.00 93.62 77 ALA A N 1
ATOM 609 C CA . ALA A 1 77 ? -9.453 0.036 19.604 1.00 93.62 77 ALA A CA 1
ATOM 610 C C . ALA A 1 77 ? -10.470 0.391 18.507 1.00 93.62 77 ALA A C 1
ATOM 612 O O . ALA A 1 77 ? -10.097 0.567 17.349 1.00 93.62 77 ALA A O 1
ATOM 613 N N . LEU A 1 78 ? -11.736 0.610 18.874 1.00 94.44 78 LEU A N 1
ATOM 614 C CA . LEU A 1 78 ? -12.777 1.034 17.938 1.00 94.44 78 LEU A CA 1
ATOM 615 C C . LEU A 1 78 ? -12.473 2.409 17.323 1.00 94.44 78 LEU A C 1
ATOM 617 O O . LEU A 1 78 ? -12.605 2.577 16.113 1.00 94.44 78 LEU A O 1
ATOM 621 N N . ARG A 1 79 ? -11.993 3.377 18.118 1.00 95.56 79 ARG A N 1
ATOM 622 C CA . ARG A 1 79 ? -11.547 4.686 17.601 1.00 95.56 79 ARG A CA 1
ATOM 623 C C . ARG A 1 79 ? -10.395 4.545 16.606 1.00 95.56 79 ARG A C 1
ATOM 625 O O . ARG A 1 79 ? -10.429 5.174 15.551 1.00 95.56 79 ARG A O 1
ATOM 632 N N . HIS A 1 80 ? -9.394 3.718 16.910 1.00 96.25 80 HIS A N 1
ATOM 633 C CA . HIS A 1 80 ? -8.277 3.473 15.994 1.00 96.25 80 HIS A CA 1
ATOM 634 C C . HIS A 1 80 ? -8.722 2.775 14.703 1.00 96.25 80 HIS A C 1
ATOM 636 O O . HIS A 1 80 ? -8.255 3.150 13.628 1.00 96.25 80 HIS A O 1
ATOM 642 N N . ALA A 1 81 ? -9.659 1.825 14.784 1.00 96.31 81 ALA A N 1
ATOM 643 C CA . ALA A 1 81 ? -10.225 1.158 13.615 1.00 96.31 81 ALA A CA 1
ATOM 644 C C . ALA A 1 81 ? -10.978 2.140 12.703 1.00 96.31 81 ALA A C 1
ATOM 646 O O . ALA A 1 81 ? -10.755 2.136 11.494 1.00 96.31 81 ALA A O 1
ATOM 647 N N . SER A 1 82 ? -11.803 3.028 13.268 1.00 96.19 82 SER A N 1
ATOM 648 C CA . SER A 1 82 ? -12.510 4.059 12.495 1.00 96.19 82 SER A CA 1
ATOM 649 C C . SER A 1 82 ? -11.548 5.030 11.803 1.00 96.19 82 SER A C 1
ATOM 651 O O . SER A 1 82 ? -11.704 5.290 10.614 1.00 96.19 82 SER A O 1
ATOM 653 N N . GLN A 1 83 ? -10.514 5.506 12.508 1.00 95.94 83 GLN A N 1
ATOM 654 C CA . GLN A 1 83 ? -9.493 6.392 11.926 1.00 95.94 83 GLN A CA 1
ATOM 655 C C . GLN A 1 83 ? -8.721 5.726 10.780 1.00 95.94 83 GLN A C 1
ATOM 657 O O . GLN A 1 83 ? -8.403 6.365 9.780 1.00 95.94 83 GLN A O 1
ATOM 662 N N . LEU A 1 84 ? -8.394 4.438 10.922 1.00 96.00 84 LEU A N 1
ATOM 663 C CA . LEU A 1 84 ? -7.723 3.683 9.868 1.00 96.00 84 LEU A CA 1
ATOM 664 C C . LEU A 1 84 ? -8.612 3.567 8.621 1.00 96.00 84 LEU A C 1
ATOM 666 O O . LEU A 1 84 ? -8.132 3.771 7.509 1.00 96.00 84 LEU A O 1
ATOM 670 N N . LEU A 1 85 ? -9.906 3.286 8.802 1.00 96.06 85 LEU A N 1
ATOM 671 C CA . LEU A 1 85 ? -10.867 3.195 7.700 1.00 96.06 85 LEU A CA 1
ATOM 672 C C . LEU A 1 85 ? -11.062 4.529 6.977 1.00 96.06 85 LEU A C 1
ATOM 674 O O . LEU A 1 85 ? -11.153 4.538 5.751 1.00 96.06 85 LEU A O 1
ATOM 678 N N . GLU A 1 86 ? -11.084 5.634 7.718 1.00 95.12 86 GLU A N 1
ATOM 679 C CA . GLU A 1 86 ? -11.174 6.984 7.164 1.00 95.12 86 GLU A CA 1
ATOM 680 C C . GLU A 1 86 ? -9.989 7.279 6.236 1.00 95.12 86 GLU A C 1
ATOM 682 O O . GLU A 1 86 ? -10.189 7.591 5.063 1.00 95.12 86 GLU A O 1
ATOM 687 N N . ILE A 1 87 ? -8.756 7.070 6.707 1.00 93.75 87 ILE A N 1
ATOM 688 C CA . ILE A 1 87 ? -7.548 7.329 5.906 1.00 93.75 87 ILE A CA 1
ATOM 689 C C . ILE A 1 87 ? -7.504 6.429 4.665 1.00 93.75 87 ILE A C 1
ATOM 691 O O . ILE A 1 87 ? -7.159 6.893 3.580 1.00 93.75 87 ILE A O 1
ATOM 695 N N . ILE A 1 88 ? -7.887 5.155 4.798 1.00 94.38 88 ILE A N 1
ATOM 696 C CA . ILE A 1 88 ? -7.964 4.236 3.655 1.00 94.38 88 ILE A CA 1
ATOM 697 C C . ILE A 1 88 ? -9.024 4.701 2.645 1.00 94.38 88 ILE A C 1
ATOM 699 O O . ILE A 1 88 ? -8.832 4.543 1.441 1.00 94.38 88 ILE A O 1
ATOM 703 N N . SER A 1 89 ? -10.141 5.275 3.101 1.00 91.94 89 SER A N 1
ATOM 704 C CA . SER A 1 89 ? -11.212 5.731 2.208 1.00 91.94 89 SER A CA 1
ATOM 705 C C . SER A 1 89 ? -10.790 6.902 1.317 1.00 91.94 89 SER A C 1
ATOM 707 O O . SER A 1 89 ? -11.187 6.927 0.148 1.00 91.94 89 SER A O 1
ATOM 709 N N . THR A 1 90 ? -9.945 7.789 1.851 1.00 90.31 90 THR A N 1
ATOM 710 C CA . THR A 1 90 ? -9.353 8.949 1.166 1.00 90.31 90 THR A CA 1
ATOM 711 C C . THR A 1 90 ? -8.224 8.554 0.212 1.00 90.31 90 THR A C 1
ATOM 713 O O . THR A 1 90 ? -7.852 9.338 -0.657 1.00 90.31 90 THR A O 1
ATOM 716 N N . TYR A 1 91 ? -7.673 7.343 0.345 1.00 86.69 91 TYR A N 1
ATOM 717 C CA . TYR A 1 91 ? -6.551 6.903 -0.476 1.00 86.69 91 TYR A CA 1
ATOM 718 C C . TYR A 1 91 ? -6.935 6.850 -1.971 1.00 86.69 91 TYR A C 1
ATOM 720 O O . TYR A 1 91 ? -7.979 6.278 -2.319 1.00 86.69 91 TYR A O 1
ATOM 728 N N . PRO A 1 92 ? -6.119 7.438 -2.866 1.00 86.19 92 PRO A N 1
ATOM 729 C CA . PRO A 1 92 ? -6.452 7.579 -4.279 1.00 86.19 92 PRO A CA 1
ATOM 730 C C . PRO A 1 92 ? -6.562 6.213 -4.956 1.00 86.19 92 PRO A C 1
ATOM 732 O O . PRO A 1 92 ? -5.668 5.377 -4.861 1.00 86.19 92 PRO A O 1
ATOM 735 N N . ARG A 1 93 ? -7.679 5.990 -5.656 1.00 83.12 93 ARG A N 1
ATOM 736 C CA . ARG A 1 93 ? -7.987 4.717 -6.341 1.00 83.12 93 ARG A CA 1
ATOM 737 C C . ARG A 1 93 ? -7.682 4.734 -7.831 1.00 83.12 93 ARG A C 1
ATOM 739 O O . ARG A 1 93 ? -7.724 3.691 -8.471 1.00 83.12 93 ARG A O 1
ATOM 746 N N . GLN A 1 94 ? -7.427 5.913 -8.384 1.00 81.12 94 GLN A N 1
ATOM 747 C CA . GLN A 1 94 ? -7.190 6.106 -9.805 1.00 81.12 94 GLN A CA 1
ATOM 748 C C . GLN A 1 94 ? -5.793 6.678 -10.000 1.00 81.12 94 GLN A C 1
ATOM 750 O O . GLN A 1 94 ? -5.363 7.554 -9.254 1.00 81.12 94 GLN A O 1
ATOM 755 N N . ASN A 1 95 ? -5.094 6.158 -11.003 1.00 76.19 95 ASN A N 1
ATOM 756 C CA . ASN A 1 95 ? -3.814 6.690 -11.439 1.00 76.19 95 ASN A CA 1
ATOM 757 C C . ASN A 1 95 ? -4.083 7.889 -12.370 1.00 76.19 95 ASN A C 1
ATOM 759 O O . ASN A 1 95 ? -4.676 7.662 -13.432 1.00 76.19 95 ASN A O 1
ATOM 763 N N . PRO A 1 96 ? -3.689 9.132 -12.022 1.00 67.69 96 PRO A N 1
ATOM 764 C CA . PRO A 1 96 ? -3.873 10.303 -12.879 1.00 67.69 96 PRO A CA 1
ATOM 765 C C . PRO A 1 96 ? -2.922 10.233 -14.085 1.00 67.69 96 PRO A C 1
ATOM 767 O O . PRO A 1 96 ? -1.910 10.915 -14.166 1.00 67.69 96 PRO A O 1
ATOM 770 N N . SER A 1 97 ? -3.248 9.374 -15.045 1.00 62.34 97 SER A N 1
ATOM 771 C CA . SER A 1 97 ? -2.401 9.069 -16.204 1.00 62.34 97 SER A CA 1
ATOM 772 C C . SER A 1 97 ? -2.600 10.052 -17.367 1.00 62.34 97 SER A C 1
ATOM 774 O O . SER A 1 97 ? -1.763 10.115 -18.264 1.00 62.34 97 SER A O 1
ATOM 776 N N . HIS A 1 98 ? -3.657 10.871 -17.330 1.00 53.66 98 HIS A N 1
ATOM 777 C CA . HIS A 1 98 ? -3.982 11.831 -18.391 1.00 53.66 98 HIS A CA 1
ATOM 778 C C . HIS A 1 98 ? -3.090 13.086 -18.403 1.00 53.66 98 HIS A C 1
ATOM 780 O O . HIS A 1 98 ? -3.028 13.765 -19.420 1.00 53.66 98 HIS A O 1
ATOM 786 N N . LEU A 1 99 ? -2.367 13.384 -17.316 1.00 51.72 99 LEU A N 1
ATOM 787 C CA . LEU A 1 99 ? -1.497 14.568 -17.229 1.00 51.72 99 LEU A CA 1
ATOM 788 C C . LEU A 1 99 ? -0.144 14.387 -17.938 1.00 51.72 99 LEU A C 1
ATOM 790 O O . LEU A 1 99 ? 0.570 15.358 -18.165 1.00 51.72 99 LEU A O 1
ATOM 794 N N . ILE A 1 100 ? 0.220 13.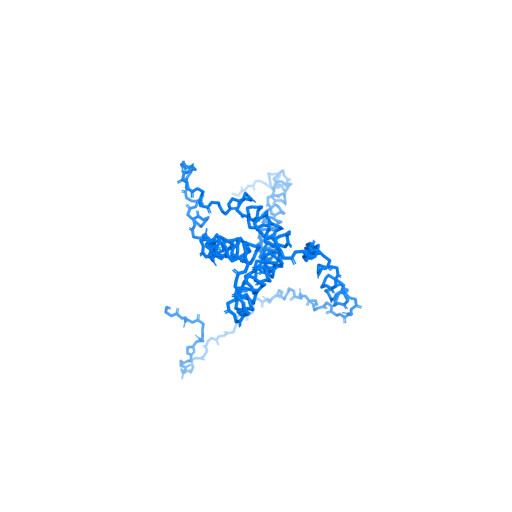148 -18.287 1.00 53.88 100 ILE A N 1
ATOM 795 C CA . ILE A 1 100 ? 1.524 12.826 -18.889 1.00 53.88 100 ILE A CA 1
ATOM 796 C C . ILE A 1 100 ? 1.447 12.826 -20.426 1.00 53.88 100 ILE A C 1
ATOM 798 O O . ILE A 1 100 ? 2.450 13.045 -21.097 1.00 53.88 100 ILE A O 1
ATOM 802 N N . GLN A 1 101 ? 0.262 12.635 -21.018 1.00 51.72 101 GLN A N 1
ATOM 803 C CA . GLN A 1 101 ? 0.105 12.680 -22.480 1.00 51.72 101 GLN A CA 1
ATOM 804 C C . GLN A 1 101 ? 0.163 14.102 -23.055 1.00 51.72 101 GLN A C 1
ATOM 806 O O . GLN A 1 101 ? 0.552 14.269 -24.207 1.00 51.72 101 GLN A O 1
ATOM 811 N N . SER A 1 102 ? -0.160 15.128 -22.266 1.00 48.59 102 SER A N 1
ATOM 812 C CA . SER A 1 102 ? -0.164 16.530 -22.704 1.00 48.59 102 SER A CA 1
ATOM 813 C C . SER A 1 102 ? 1.203 17.224 -22.649 1.00 48.59 102 SER A C 1
ATOM 815 O O . SER A 1 102 ? 1.328 18.335 -23.149 1.00 48.59 102 SER A O 1
ATOM 817 N N . SER A 1 103 ? 2.246 16.604 -22.084 1.00 46.94 103 SER A N 1
ATOM 818 C CA . SER A 1 103 ? 3.566 17.242 -21.923 1.00 46.94 103 SER A CA 1
ATOM 819 C C . SER A 1 103 ? 4.547 17.013 -23.082 1.00 46.94 103 SER A C 1
ATOM 821 O O . SER A 1 103 ? 5.700 17.426 -22.992 1.00 46.94 103 SER A O 1
ATOM 823 N N . HIS A 1 104 ? 4.113 16.407 -24.196 1.00 49.88 104 HIS A N 1
ATOM 824 C CA . HIS A 1 104 ? 4.895 16.410 -25.447 1.00 49.88 104 HIS A CA 1
ATOM 825 C C . HIS A 1 104 ? 4.649 17.647 -26.325 1.00 49.88 104 HIS A C 1
ATOM 827 O O . HIS A 1 104 ? 5.352 17.838 -27.316 1.00 49.88 104 HIS A O 1
ATOM 833 N N . SER A 1 105 ? 3.706 18.519 -25.965 1.00 43.19 105 SER A N 1
ATOM 834 C CA . SER A 1 105 ? 3.544 19.828 -26.596 1.00 43.19 105 SER A CA 1
ATOM 835 C C . SER A 1 105 ? 4.044 20.922 -25.659 1.00 43.19 105 SER A C 1
ATOM 837 O O . SER A 1 105 ? 3.282 21.428 -24.847 1.00 43.19 105 SER A O 1
ATOM 839 N N . GLN A 1 106 ? 5.315 21.282 -25.850 1.00 42.34 106 GLN A N 1
ATOM 840 C CA . GLN A 1 106 ? 5.920 22.566 -25.482 1.00 42.34 106 GLN A CA 1
ATOM 841 C C . GLN A 1 106 ? 6.067 22.842 -23.974 1.00 42.34 106 GLN A C 1
ATOM 843 O O . GLN A 1 106 ? 5.117 22.820 -23.201 1.00 42.34 106 GLN A O 1
ATOM 848 N N . GLY A 1 107 ? 7.312 23.079 -23.553 1.00 47.41 107 GLY A N 1
ATOM 849 C CA . GLY A 1 107 ? 7.655 23.314 -22.157 1.00 47.41 107 GLY A CA 1
ATOM 850 C C . GLY A 1 107 ? 6.937 24.530 -21.589 1.00 47.41 107 GLY A C 1
ATOM 851 O O . GLY A 1 107 ? 7.194 25.640 -22.029 1.00 47.41 107 GLY A O 1
ATOM 852 N N . ASP A 1 108 ? 6.084 24.306 -20.594 1.00 40.78 108 ASP A N 1
ATOM 853 C CA . ASP A 1 108 ? 5.705 25.322 -19.623 1.00 40.78 108 ASP A CA 1
ATOM 854 C C . ASP A 1 108 ? 5.124 24.676 -18.354 1.00 40.78 108 ASP A C 1
ATOM 856 O O . ASP A 1 108 ? 4.239 23.825 -18.397 1.00 40.78 108 ASP A O 1
ATOM 860 N N . SER A 1 109 ? 5.641 25.119 -17.204 1.00 42.34 109 SER A N 1
ATOM 861 C CA . SER A 1 109 ? 5.071 24.996 -15.850 1.00 42.34 109 SER A CA 1
ATOM 862 C C . SER A 1 109 ? 4.611 23.609 -15.353 1.00 42.34 109 SER A C 1
ATOM 864 O O . SER A 1 109 ? 3.452 23.214 -15.456 1.00 42.34 109 SER A O 1
ATOM 866 N N . ILE A 1 110 ? 5.512 22.936 -14.628 1.00 47.19 110 ILE A N 1
ATOM 867 C CA . ILE A 1 110 ? 5.201 21.843 -13.693 1.00 47.19 110 ILE A CA 1
ATOM 868 C C . ILE A 1 110 ? 4.370 22.414 -12.530 1.00 47.19 110 ILE A C 1
ATOM 870 O O . ILE A 1 110 ? 4.917 22.853 -11.522 1.00 47.19 110 ILE A O 1
ATOM 874 N N . GLN A 1 111 ? 3.045 22.441 -12.658 1.00 48.16 111 GLN A N 1
ATOM 875 C CA . GLN A 1 111 ? 2.136 22.687 -11.536 1.00 48.16 111 GLN A CA 1
ATOM 876 C C . GLN A 1 111 ? 0.902 21.793 -11.648 1.00 48.16 111 GLN A C 1
ATOM 878 O O . GLN A 1 111 ? -0.066 22.134 -12.320 1.00 48.16 111 GLN A O 1
ATOM 883 N N . SER A 1 112 ? 0.963 20.648 -10.964 1.00 44.69 112 SER A N 1
ATOM 884 C CA . SER A 1 112 ? -0.135 19.946 -10.266 1.00 44.69 112 SER A CA 1
ATOM 885 C C . SER A 1 112 ? 0.170 18.454 -10.219 1.00 44.69 112 SER A C 1
ATOM 887 O O . SER A 1 112 ? -0.508 17.613 -10.805 1.00 44.69 112 SER A O 1
ATOM 889 N N . GLU A 1 113 ? 1.232 18.123 -9.493 1.00 49.34 113 GLU A N 1
ATOM 890 C CA . GLU A 1 113 ? 1.486 16.768 -9.040 1.00 49.34 113 GLU A CA 1
ATOM 891 C C . GLU A 1 113 ? 0.406 16.386 -8.018 1.00 49.34 113 GLU A C 1
ATOM 893 O O . GLU A 1 113 ? 0.540 16.604 -6.815 1.00 49.34 113 GLU A O 1
ATOM 898 N N . SER A 1 114 ? -0.679 15.767 -8.485 1.00 49.50 114 SER A N 1
ATOM 899 C CA . SER A 1 114 ? -1.487 14.877 -7.645 1.00 49.50 114 SER A CA 1
ATOM 900 C C . SER A 1 114 ? -0.676 13.597 -7.393 1.00 49.50 114 SER A C 1
ATOM 902 O O . SER A 1 114 ? -1.007 12.503 -7.843 1.00 49.50 114 SER A O 1
ATOM 904 N N . GLN A 1 115 ? 0.480 13.763 -6.748 1.00 53.75 115 GLN A N 1
ATOM 905 C CA . GLN A 1 115 ? 1.339 12.681 -6.302 1.00 53.75 115 GLN A CA 1
ATOM 906 C C . GLN A 1 115 ? 0.623 12.014 -5.139 1.00 53.75 115 GLN A C 1
ATOM 908 O O . GLN A 1 115 ? 0.365 12.643 -4.110 1.00 53.75 115 GLN A O 1
ATOM 913 N N . VAL A 1 116 ? 0.318 10.728 -5.283 1.00 57.91 116 VAL A N 1
ATOM 914 C CA . VAL A 1 116 ? 0.053 9.869 -4.130 1.00 57.91 116 VAL A CA 1
ATOM 915 C C . VAL A 1 116 ? 1.310 9.927 -3.273 1.00 57.91 116 VAL A C 1
ATOM 917 O O . VAL A 1 116 ? 2.312 9.284 -3.581 1.00 57.91 116 VAL A O 1
ATOM 920 N N . SER A 1 117 ? 1.301 10.779 -2.251 1.00 63.22 117 SER A N 1
ATOM 921 C CA . SER A 1 117 ? 2.512 11.046 -1.495 1.00 63.22 117 SER A CA 1
ATOM 922 C C . SER A 1 117 ? 2.934 9.745 -0.794 1.00 63.22 117 SER A C 1
ATOM 924 O O . SER A 1 117 ? 2.097 9.093 -0.159 1.00 63.22 117 SER A O 1
ATOM 926 N N . PRO A 1 118 ? 4.217 9.334 -0.846 1.00 63.06 118 PRO A N 1
ATOM 927 C CA . PRO A 1 118 ? 4.718 8.175 -0.087 1.00 63.06 118 PRO A CA 1
ATOM 928 C C . PRO A 1 118 ? 4.383 8.247 1.416 1.00 63.06 118 PRO A C 1
ATOM 930 O O . PRO A 1 118 ? 4.324 7.242 2.137 1.00 63.06 118 PRO A O 1
ATOM 933 N N . LEU A 1 119 ? 4.120 9.466 1.888 1.00 64.75 119 LEU A N 1
ATOM 934 C CA . LEU A 1 119 ? 3.661 9.783 3.224 1.00 64.75 119 LEU A CA 1
ATOM 935 C C . LEU A 1 119 ? 2.294 9.149 3.557 1.00 64.75 119 LEU A C 1
ATOM 937 O O . LEU A 1 119 ? 2.083 8.756 4.704 1.00 64.75 119 LEU A O 1
ATOM 941 N N . ASP A 1 120 ? 1.387 8.969 2.595 1.00 82.69 120 ASP A N 1
ATOM 942 C CA . ASP A 1 120 ? 0.031 8.467 2.864 1.00 82.69 120 ASP A CA 1
ATOM 943 C C . ASP A 1 120 ? -0.005 6.971 3.193 1.00 82.69 120 ASP A C 1
ATOM 945 O O . ASP A 1 120 ? -0.677 6.562 4.143 1.00 82.69 120 ASP A O 1
ATOM 949 N N . LEU A 1 121 ? 0.806 6.152 2.518 1.00 88.88 121 LEU A N 1
ATOM 950 C CA . LEU A 1 121 ? 0.941 4.732 2.868 1.00 88.88 121 LEU A CA 1
ATOM 951 C C . LEU A 1 121 ? 1.594 4.555 4.249 1.00 88.88 121 LEU A C 1
ATOM 953 O O . LEU A 1 121 ? 1.193 3.703 5.045 1.00 88.88 121 LEU A O 1
ATOM 957 N N . THR A 1 122 ? 2.572 5.403 4.573 1.00 91.12 122 THR A N 1
ATOM 958 C CA . THR A 1 122 ? 3.230 5.406 5.888 1.00 91.12 122 THR A CA 1
ATOM 959 C C . THR A 1 122 ? 2.239 5.749 7.003 1.00 91.12 122 THR A C 1
ATOM 961 O O . THR A 1 122 ? 2.228 5.086 8.047 1.00 91.12 122 THR A O 1
ATOM 964 N N . LYS A 1 123 ? 1.340 6.718 6.769 1.00 92.56 123 LYS A N 1
ATOM 965 C CA . LYS A 1 123 ? 0.241 7.039 7.694 1.00 92.56 123 LYS A CA 1
ATOM 966 C C . LYS A 1 123 ? -0.659 5.824 7.922 1.00 92.56 123 LYS A C 1
ATOM 968 O O . LYS A 1 123 ? -0.887 5.471 9.080 1.00 92.56 123 LYS A O 1
ATOM 973 N N . ILE A 1 124 ? -1.101 5.146 6.858 1.00 94.00 124 ILE A N 1
ATOM 974 C CA . ILE A 1 124 ? -1.936 3.933 6.955 1.00 94.00 124 ILE A CA 1
ATOM 975 C C . ILE A 1 124 ? -1.243 2.867 7.818 1.00 94.00 124 ILE A C 1
ATOM 977 O O . ILE A 1 124 ? -1.824 2.390 8.796 1.00 94.00 124 ILE A O 1
ATOM 981 N N . ARG A 1 125 ? 0.027 2.553 7.531 1.00 93.69 125 ARG A N 1
ATOM 982 C CA . ARG A 1 125 ? 0.823 1.573 8.296 1.00 93.69 125 ARG A CA 1
ATOM 983 C C . ARG A 1 125 ? 0.941 1.940 9.775 1.00 93.69 125 ARG A C 1
ATOM 985 O O . ARG A 1 125 ? 0.806 1.075 10.640 1.00 93.69 125 ARG A O 1
ATOM 992 N N . SER A 1 126 ? 1.168 3.217 10.088 1.00 94.25 126 SER A N 1
ATOM 993 C CA . SER A 1 126 ? 1.286 3.683 11.476 1.00 94.25 126 SER A CA 1
ATOM 994 C C . SER A 1 126 ? -0.019 3.487 12.261 1.00 94.25 126 SER A C 1
ATOM 996 O O . SER A 1 126 ? -0.004 2.997 13.390 1.00 94.25 126 SER A O 1
ATOM 998 N N . LYS A 1 127 ? -1.163 3.782 11.634 1.00 94.56 127 LYS A N 1
ATOM 999 C CA . LYS A 1 127 ? -2.496 3.630 12.230 1.00 94.56 127 LYS A CA 1
ATOM 1000 C C . LYS A 1 127 ? -2.891 2.166 12.380 1.00 94.56 127 LYS A C 1
ATOM 1002 O O . LYS A 1 127 ? -3.461 1.800 13.404 1.00 94.56 127 LYS A O 1
ATOM 1007 N N . TYR A 1 128 ? -2.512 1.321 11.424 1.00 95.94 128 TYR A N 1
ATOM 1008 C CA . TYR A 1 128 ? -2.644 -0.128 11.550 1.00 95.94 128 TYR A CA 1
ATOM 1009 C C . TYR A 1 128 ? -1.860 -0.677 12.749 1.00 95.94 128 TYR A C 1
ATOM 1011 O O . TYR A 1 128 ? -2.422 -1.411 13.563 1.00 95.94 128 TYR A O 1
ATOM 1019 N N . ARG A 1 129 ? -0.595 -0.275 12.925 1.00 95.06 129 ARG A N 1
ATOM 1020 C CA . ARG A 1 129 ? 0.205 -0.687 14.093 1.00 95.06 129 ARG A CA 1
ATOM 1021 C C . ARG A 1 129 ? -0.414 -0.213 15.407 1.00 95.06 129 ARG A C 1
ATOM 1023 O O . ARG A 1 129 ? -0.434 -0.969 16.373 1.00 95.06 129 ARG A O 1
ATOM 1030 N N . LEU A 1 130 ? -0.964 1.001 15.430 1.00 95.00 130 LEU A N 1
ATOM 1031 C CA . LEU A 1 130 ? -1.658 1.543 16.598 1.00 95.00 130 LEU A CA 1
ATOM 1032 C C . LEU A 1 130 ? -2.909 0.723 16.958 1.00 95.00 130 LEU A C 1
ATOM 1034 O O . LEU A 1 130 ? -3.128 0.414 18.129 1.00 95.00 130 LEU A O 1
ATOM 1038 N N . LEU A 1 131 ? -3.693 0.313 15.955 1.00 95.38 131 LEU A N 1
ATOM 1039 C CA . LEU A 1 131 ? -4.823 -0.594 16.151 1.00 95.38 131 LEU A CA 1
ATOM 1040 C C . LEU A 1 131 ? -4.355 -1.951 16.702 1.00 95.38 131 LEU A C 1
ATOM 1042 O O . LEU A 1 131 ? -4.896 -2.419 17.701 1.00 95.38 131 LEU A O 1
ATOM 1046 N N . CYS A 1 132 ? -3.314 -2.547 16.119 1.00 94.25 132 CYS A N 1
ATOM 1047 C CA . CYS A 1 132 ? -2.746 -3.814 16.592 1.00 94.25 132 CYS A CA 1
ATOM 1048 C C . CYS A 1 132 ? -2.286 -3.735 18.055 1.00 94.25 132 CYS A C 1
ATOM 1050 O O . CYS A 1 132 ? -2.612 -4.615 18.850 1.00 94.25 132 CYS A O 1
ATOM 1052 N N . ALA A 1 133 ? -1.620 -2.640 18.436 1.00 94.06 133 ALA A N 1
ATOM 1053 C CA . ALA A 1 133 ? -1.201 -2.393 19.813 1.00 94.06 133 ALA A CA 1
ATOM 1054 C C . ALA A 1 133 ? -2.395 -2.315 20.780 1.00 94.06 133 ALA A C 1
ATOM 1056 O O . ALA A 1 133 ? -2.331 -2.865 21.876 1.00 94.06 133 ALA A O 1
ATOM 1057 N N . SER A 1 134 ? -3.507 -1.692 20.370 1.00 92.81 134 SER A N 1
ATOM 1058 C CA . SER A 1 134 ? -4.728 -1.628 21.190 1.00 92.81 134 SER A CA 1
ATOM 1059 C C . SER A 1 134 ? -5.468 -2.963 21.329 1.00 92.81 134 SER A C 1
ATOM 1061 O O . SER A 1 134 ? -6.227 -3.137 22.279 1.00 92.81 134 SER A O 1
ATOM 1063 N N . LEU A 1 135 ? -5.235 -3.894 20.400 1.00 91.44 135 LEU A N 1
ATOM 1064 C CA . LEU A 1 135 ? -5.811 -5.240 20.385 1.00 91.44 135 LEU A CA 1
ATOM 1065 C C . LEU A 1 135 ? -4.870 -6.300 20.971 1.00 91.44 135 LEU A C 1
ATOM 1067 O O . LEU A 1 135 ? -5.259 -7.460 21.065 1.00 91.44 135 LEU A O 1
ATOM 1071 N N . ASN A 1 136 ? -3.636 -5.924 21.329 1.00 92.00 136 ASN A N 1
ATOM 1072 C CA . ASN A 1 136 ? -2.570 -6.846 21.729 1.00 92.00 136 ASN A CA 1
ATOM 1073 C C . ASN A 1 136 ? -2.278 -7.940 20.677 1.00 92.00 136 ASN A C 1
ATOM 1075 O O . ASN A 1 136 ? -1.898 -9.057 21.021 1.00 92.00 136 ASN A O 1
ATOM 1079 N N . VAL A 1 137 ? -2.427 -7.611 19.389 1.00 92.12 137 VAL A N 1
ATOM 1080 C CA . VAL A 1 137 ? -2.141 -8.510 18.259 1.00 92.12 137 VAL A CA 1
ATOM 1081 C C . VAL A 1 137 ? -0.823 -8.099 17.606 1.00 92.12 137 VAL A C 1
ATOM 1083 O O . VAL A 1 137 ? -0.546 -6.909 17.455 1.00 92.12 137 VAL A O 1
ATOM 1086 N N . SER A 1 138 ? -0.008 -9.074 17.198 1.00 91.38 138 SER A N 1
ATOM 1087 C CA . SER A 1 138 ? 1.224 -8.789 16.458 1.00 91.38 138 SER A CA 1
ATOM 1088 C C . SER A 1 138 ? 0.898 -8.279 15.045 1.00 91.38 138 SER A C 1
ATOM 1090 O O . SER A 1 138 ? 0.124 -8.932 14.337 1.00 91.38 138 SER A O 1
ATOM 1092 N N . PRO A 1 139 ? 1.457 -7.138 14.603 1.00 89.31 139 PRO A N 1
ATOM 1093 C CA . PRO A 1 139 ? 1.269 -6.660 13.238 1.00 89.31 139 PRO A CA 1
ATOM 1094 C C . PRO A 1 139 ? 1.825 -7.664 12.221 1.00 89.31 139 PRO A C 1
ATOM 1096 O O . PRO A 1 139 ? 2.922 -8.193 12.406 1.00 89.31 139 PRO A O 1
ATOM 1099 N N . ARG A 1 140 ? 1.114 -7.876 11.106 1.00 84.62 140 ARG A N 1
ATOM 1100 C CA . ARG A 1 140 ? 1.661 -8.631 9.967 1.00 84.62 140 ARG A CA 1
ATOM 1101 C C . ARG A 1 140 ? 2.925 -7.898 9.480 1.00 84.62 140 ARG A C 1
ATOM 1103 O O . ARG A 1 140 ? 2.825 -6.706 9.173 1.00 84.62 140 ARG A O 1
ATOM 1110 N N . PRO A 1 141 ? 4.101 -8.550 9.404 1.00 69.19 141 PRO A N 1
ATOM 1111 C CA . PRO A 1 141 ? 5.240 -7.950 8.724 1.00 69.19 141 PRO A CA 1
ATOM 1112 C C . PRO A 1 141 ? 4.846 -7.752 7.259 1.00 69.19 141 PRO A C 1
ATOM 1114 O O . PRO A 1 141 ? 4.281 -8.661 6.648 1.00 69.19 141 PRO A O 1
ATOM 1117 N N . SER A 1 142 ? 5.087 -6.564 6.701 1.00 63.06 142 SER A N 1
ATOM 1118 C CA . SER A 1 142 ? 4.845 -6.300 5.280 1.00 63.06 142 SER A CA 1
ATOM 1119 C C . SER A 1 142 ? 5.826 -7.148 4.467 1.00 63.06 142 SER A C 1
ATOM 1121 O O . SER A 1 142 ? 6.932 -6.711 4.156 1.00 63.06 142 SER A O 1
ATOM 1123 N N . ASN A 1 143 ? 5.466 -8.401 4.205 1.00 56.03 143 ASN A N 1
ATOM 1124 C CA . ASN A 1 143 ? 6.273 -9.303 3.408 1.00 56.03 143 ASN A CA 1
ATOM 1125 C C . ASN A 1 143 ? 6.193 -8.831 1.955 1.00 56.03 143 ASN A C 1
ATOM 1127 O O . ASN A 1 143 ? 5.204 -9.055 1.268 1.00 56.03 143 ASN A O 1
ATOM 1131 N N . SER A 1 144 ? 7.270 -8.216 1.481 1.00 52.00 144 SER A N 1
ATOM 1132 C CA . SER A 1 144 ? 7.560 -7.992 0.063 1.00 52.00 144 SER A CA 1
ATOM 1133 C C . SER A 1 144 ? 7.917 -9.293 -0.685 1.00 52.00 144 SER A C 1
ATOM 1135 O O . SER A 1 144 ? 8.336 -9.252 -1.839 1.00 52.00 144 SER A O 1
ATOM 1137 N N . SER A 1 145 ? 7.767 -10.462 -0.051 1.00 47.81 145 SER A N 1
ATOM 1138 C CA . SER A 1 145 ? 8.204 -11.763 -0.572 1.00 47.81 145 SER A CA 1
ATOM 1139 C C . SER A 1 145 ? 7.272 -12.393 -1.612 1.00 47.81 145 SER A C 1
ATOM 1141 O O . SER A 1 145 ? 7.669 -13.367 -2.247 1.00 47.81 145 SER A O 1
ATOM 1143 N N . SER A 1 146 ? 6.094 -11.819 -1.883 1.00 49.91 146 SER A N 1
ATOM 1144 C CA . SER A 1 146 ? 5.245 -12.265 -3.002 1.00 49.91 146 SER A CA 1
ATOM 1145 C C . SER A 1 146 ? 5.880 -11.999 -4.383 1.00 49.91 146 SER A C 1
ATOM 1147 O O . SER A 1 146 ? 5.508 -12.657 -5.356 1.00 49.91 146 SER A O 1
ATOM 1149 N N . SER A 1 147 ? 6.879 -11.101 -4.487 1.00 50.41 147 SER A N 1
ATOM 1150 C CA . SER A 1 147 ? 7.642 -10.915 -5.739 1.00 50.41 147 SER A CA 1
ATOM 1151 C C . SER A 1 147 ? 8.471 -12.152 -6.100 1.00 50.41 147 SER A C 1
ATOM 1153 O O . SER A 1 147 ? 8.510 -12.526 -7.266 1.00 50.41 147 SER A O 1
ATOM 1155 N N . ALA A 1 148 ? 9.087 -12.842 -5.131 1.00 47.31 148 ALA A N 1
ATOM 1156 C CA . ALA A 1 148 ? 10.012 -13.941 -5.435 1.00 47.31 148 ALA A CA 1
ATOM 1157 C C . ALA A 1 148 ? 9.313 -15.153 -6.081 1.00 47.31 148 ALA A C 1
ATOM 1159 O O . ALA A 1 148 ? 9.865 -15.777 -6.984 1.00 47.31 148 ALA A O 1
ATOM 1160 N N . ALA A 1 149 ? 8.078 -15.457 -5.668 1.00 45.78 149 ALA A N 1
ATOM 1161 C CA . ALA A 1 149 ? 7.319 -16.579 -6.222 1.00 45.78 149 ALA A CA 1
ATOM 1162 C C . ALA A 1 149 ? 6.800 -16.304 -7.648 1.00 45.78 149 ALA A C 1
ATOM 1164 O O . ALA A 1 149 ? 6.731 -17.221 -8.462 1.00 45.78 149 ALA A O 1
ATOM 1165 N N . THR A 1 150 ? 6.485 -15.045 -7.976 1.00 48.50 150 THR A N 1
ATOM 1166 C CA . THR A 1 150 ? 5.971 -14.676 -9.308 1.00 48.50 150 THR A CA 1
ATOM 1167 C C . THR A 1 150 ? 7.105 -14.496 -10.321 1.00 48.50 150 THR A C 1
ATOM 1169 O O . THR A 1 150 ? 6.982 -14.946 -11.457 1.00 48.50 150 THR A O 1
ATOM 1172 N N . THR A 1 151 ? 8.251 -13.935 -9.910 1.00 48.59 151 THR A N 1
ATOM 1173 C CA . THR A 1 151 ? 9.454 -13.889 -10.760 1.00 48.59 151 THR A CA 1
ATOM 1174 C C . THR A 1 151 ? 9.957 -15.297 -11.084 1.00 48.59 151 THR A C 1
ATOM 1176 O O . THR A 1 151 ? 10.307 -15.550 -12.230 1.00 48.59 151 THR A O 1
ATOM 1179 N N . ALA A 1 152 ? 9.903 -16.247 -10.140 1.00 45.69 152 ALA A N 1
ATOM 1180 C CA . ALA A 1 152 ? 10.244 -17.645 -10.421 1.00 45.69 152 ALA A CA 1
ATOM 1181 C C . ALA A 1 152 ? 9.312 -18.286 -11.469 1.00 45.69 152 ALA A C 1
ATOM 1183 O O . ALA A 1 152 ? 9.783 -19.020 -12.333 1.00 45.69 152 ALA A O 1
ATOM 1184 N N . ALA A 1 153 ? 8.013 -17.969 -11.449 1.00 43.97 153 ALA A N 1
ATOM 1185 C CA . ALA A 1 153 ? 7.066 -18.456 -12.453 1.00 43.97 153 ALA A CA 1
ATOM 1186 C C . ALA A 1 153 ? 7.307 -17.847 -13.850 1.00 43.97 153 ALA A C 1
ATOM 1188 O O . ALA A 1 153 ? 7.132 -18.532 -14.855 1.00 43.97 153 ALA A O 1
ATOM 1189 N N . ILE A 1 154 ? 7.762 -16.591 -13.925 1.00 47.06 154 ILE A N 1
ATOM 1190 C CA . ILE A 1 154 ? 8.121 -15.927 -15.191 1.00 47.06 154 ILE A CA 1
ATOM 1191 C C . ILE A 1 154 ? 9.469 -16.449 -15.719 1.00 47.06 154 ILE A C 1
ATOM 1193 O O . ILE A 1 154 ? 9.585 -16.740 -16.907 1.00 47.06 154 ILE A O 1
ATOM 1197 N N . SER A 1 155 ? 10.460 -16.674 -14.848 1.00 43.59 155 SER A N 1
ATOM 1198 C CA . SER A 1 155 ? 11.752 -17.260 -15.232 1.00 43.59 155 SER A CA 1
ATOM 1199 C C . SER A 1 155 ? 11.647 -18.722 -15.690 1.00 43.59 155 SER A C 1
ATOM 1201 O O . SER A 1 155 ? 12.473 -19.167 -16.484 1.00 43.59 155 SER A O 1
ATOM 1203 N N . GLN A 1 156 ? 10.629 -19.471 -15.248 1.00 39.31 156 GLN A N 1
ATOM 1204 C CA . GLN A 1 156 ? 10.368 -20.827 -15.753 1.00 39.31 156 GLN A CA 1
ATOM 1205 C C . GLN A 1 156 ? 9.629 -20.864 -17.099 1.00 39.31 156 GLN A C 1
ATOM 1207 O O . GLN A 1 156 ? 9.682 -21.885 -17.780 1.00 39.31 156 GLN A O 1
ATOM 1212 N N . VAL A 1 157 ? 9.021 -19.756 -17.536 1.00 43.03 157 VAL A N 1
ATOM 1213 C CA . VAL A 1 157 ? 8.505 -19.607 -18.910 1.00 43.03 157 VAL A CA 1
ATOM 1214 C C . VAL A 1 157 ? 9.624 -19.292 -19.912 1.00 43.03 157 VAL A C 1
ATOM 1216 O O . VAL A 1 157 ? 9.510 -19.649 -21.078 1.00 43.03 157 VAL A O 1
ATOM 1219 N N . SER A 1 158 ? 10.746 -18.717 -19.469 1.00 41.69 158 SER A N 1
ATOM 1220 C CA . SER A 1 158 ? 11.895 -18.380 -20.327 1.00 41.69 158 SER A CA 1
ATOM 1221 C C . SER A 1 158 ? 12.910 -19.515 -20.554 1.00 41.69 158 SER A C 1
ATOM 1223 O O . SER A 1 158 ? 13.956 -19.283 -21.151 1.00 41.69 158 SER A O 1
ATOM 1225 N N . SER A 1 159 ? 12.649 -20.741 -20.083 1.00 40.09 159 SER A N 1
ATOM 1226 C CA . SER A 1 159 ? 13.550 -21.897 -20.292 1.00 40.09 159 SER A CA 1
ATOM 1227 C C . SER A 1 159 ? 12.928 -23.044 -21.098 1.00 40.09 159 SER A C 1
ATOM 1229 O O . SER A 1 159 ? 13.558 -24.086 -21.265 1.00 40.09 159 SER A O 1
ATOM 1231 N N . GLY A 1 160 ? 11.716 -22.857 -21.628 1.00 34.31 160 GLY A N 1
ATOM 1232 C CA . GLY A 1 160 ? 11.096 -23.752 -22.603 1.00 34.31 160 GLY A CA 1
ATOM 1233 C C . GLY A 1 160 ? 11.290 -23.198 -24.010 1.00 34.31 160 GLY A C 1
ATOM 1234 O O . GLY A 1 160 ? 10.697 -22.191 -24.372 1.00 34.31 160 GLY A O 1
ATOM 1235 N N . SER A 1 161 ? 12.145 -23.857 -24.782 1.00 48.38 161 SER A N 1
ATOM 1236 C CA . SER A 1 161 ? 12.445 -23.616 -26.194 1.00 48.38 161 SER A CA 1
ATOM 1237 C C . SER A 1 161 ? 11.203 -23.371 -27.062 1.00 48.38 161 SER A C 1
ATOM 1239 O O . SER A 1 161 ? 10.365 -24.269 -27.168 1.00 48.38 161 SER A O 1
ATOM 1241 N N . ASN A 1 162 ? 11.121 -22.185 -27.680 1.00 35.91 162 ASN A N 1
ATOM 1242 C CA . ASN A 1 162 ? 10.861 -21.934 -29.110 1.00 35.91 162 ASN A CA 1
ATOM 1243 C C . ASN A 1 162 ? 10.631 -20.424 -29.321 1.00 35.91 162 ASN A C 1
ATOM 1245 O O . ASN A 1 162 ? 9.510 -19.936 -29.204 1.00 35.91 162 ASN A O 1
ATOM 1249 N N . GLU A 1 163 ? 11.705 -19.692 -29.629 1.00 35.56 163 GLU A N 1
ATOM 1250 C CA . GLU A 1 163 ? 11.625 -18.379 -30.286 1.00 35.56 163 GLU A CA 1
ATOM 1251 C C . GLU A 1 163 ? 10.887 -18.558 -31.624 1.00 35.56 163 GLU A C 1
ATOM 1253 O O . GLU A 1 163 ? 11.358 -19.340 -32.458 1.00 35.56 163 GLU A O 1
ATOM 1258 N N . PRO A 1 164 ? 9.743 -17.896 -31.877 1.00 35.66 164 PRO A N 1
ATOM 1259 C CA . PRO A 1 164 ? 9.279 -17.753 -33.238 1.00 35.66 164 PRO A CA 1
ATOM 1260 C C . PRO A 1 164 ? 10.206 -16.732 -33.894 1.00 35.66 164 PRO A C 1
ATOM 1262 O O . PRO A 1 164 ? 10.118 -15.535 -33.637 1.00 35.66 164 PRO A O 1
ATOM 1265 N N . GLU A 1 165 ? 11.119 -17.237 -34.715 1.00 34.91 165 GLU A N 1
ATOM 1266 C CA . GLU A 1 165 ? 11.902 -16.466 -35.670 1.00 34.91 165 GLU A CA 1
ATOM 1267 C C . GLU A 1 165 ? 10.956 -15.487 -36.389 1.00 34.91 165 GLU A C 1
ATOM 1269 O O . GLU A 1 165 ? 10.139 -15.887 -37.220 1.00 34.91 165 GLU A O 1
ATOM 1274 N N . LEU A 1 166 ? 11.004 -14.200 -36.026 1.00 40.44 166 LEU A N 1
ATOM 1275 C CA . LEU A 1 166 ? 10.349 -13.137 -36.783 1.00 40.44 166 LEU A CA 1
ATOM 1276 C C . LEU A 1 166 ? 11.137 -12.979 -38.083 1.00 40.44 166 LEU A C 1
ATOM 1278 O O . LEU A 1 166 ? 11.976 -12.091 -38.228 1.00 40.44 166 LEU A O 1
ATOM 1282 N N . GLN A 1 167 ? 10.885 -13.899 -39.016 1.00 30.66 167 GLN A N 1
ATOM 1283 C CA . GLN A 1 167 ? 11.284 -13.777 -40.404 1.00 30.66 167 GLN A CA 1
ATOM 1284 C C . GLN A 1 167 ? 10.640 -12.508 -40.944 1.00 30.66 167 GLN A C 1
ATOM 1286 O O . GLN A 1 167 ? 9.447 -12.439 -41.239 1.00 30.66 167 GLN A O 1
ATOM 1291 N N . MET A 1 168 ? 11.472 -11.477 -41.014 1.00 32.72 168 MET A N 1
ATOM 1292 C CA . MET A 1 168 ? 11.244 -10.268 -41.774 1.00 32.72 168 MET A CA 1
ATOM 1293 C C . MET A 1 168 ? 11.171 -10.696 -43.244 1.00 32.72 168 MET A C 1
ATOM 1295 O O . MET A 1 168 ? 12.184 -10.783 -43.931 1.00 32.72 168 MET A O 1
ATOM 1299 N N . ALA A 1 169 ? 9.976 -11.077 -43.693 1.00 32.38 169 ALA A N 1
ATOM 1300 C CA . ALA A 1 169 ? 9.716 -11.378 -45.087 1.00 32.38 169 ALA A CA 1
ATOM 1301 C C . ALA A 1 169 ? 9.839 -10.070 -45.874 1.00 32.38 169 ALA A C 1
ATOM 1303 O O . ALA A 1 169 ? 8.946 -9.225 -45.866 1.00 32.38 169 ALA A O 1
ATOM 1304 N N . TYR A 1 170 ? 10.983 -9.891 -46.524 1.00 35.19 170 TYR A N 1
ATOM 1305 C CA . TYR A 1 170 ? 11.122 -8.994 -47.663 1.00 35.19 170 TYR A CA 1
ATOM 1306 C C . TYR A 1 170 ? 10.265 -9.590 -48.786 1.00 35.19 170 TYR A C 1
ATOM 1308 O O . TYR A 1 170 ? 10.721 -10.440 -49.549 1.00 35.19 170 TYR A O 1
ATOM 1316 N N . GLU A 1 171 ? 8.985 -9.227 -48.822 1.00 35.25 171 GLU A N 1
ATOM 1317 C CA . GLU A 1 171 ? 8.104 -9.573 -49.933 1.00 35.25 171 GLU A CA 1
ATOM 1318 C C . GLU A 1 171 ? 8.442 -8.657 -51.113 1.00 35.25 171 GLU A C 1
ATOM 1320 O O . GLU A 1 171 ? 8.206 -7.450 -51.103 1.00 35.25 171 GLU A O 1
ATOM 1325 N N . GLU A 1 172 ? 9.098 -9.260 -52.101 1.00 34.66 172 GLU A N 1
ATOM 1326 C CA . GLU A 1 172 ? 9.441 -8.691 -53.396 1.00 34.66 172 GLU A CA 1
ATOM 1327 C C . GLU A 1 172 ? 8.153 -8.290 -54.138 1.00 34.66 172 GLU A C 1
ATOM 1329 O O . GLU A 1 172 ? 7.306 -9.132 -54.441 1.00 34.66 172 GLU A O 1
ATOM 1334 N N . ASP A 1 173 ? 8.001 -6.993 -54.418 1.00 34.06 173 ASP A N 1
ATOM 1335 C CA . ASP A 1 173 ? 6.891 -6.409 -55.176 1.00 34.06 173 ASP A CA 1
ATOM 1336 C C . ASP A 1 173 ? 6.834 -6.992 -56.606 1.00 34.06 173 ASP A C 1
ATOM 1338 O O . ASP A 1 173 ? 7.370 -6.438 -57.568 1.00 34.06 173 ASP A O 1
ATOM 1342 N N . GLN A 1 174 ? 6.133 -8.113 -56.780 1.00 33.12 174 GLN A N 1
ATOM 1343 C CA . GLN A 1 174 ? 5.561 -8.499 -58.066 1.00 33.12 174 GLN A CA 1
ATOM 1344 C C . GLN A 1 174 ? 4.073 -8.169 -58.067 1.00 33.12 174 GLN A C 1
ATOM 1346 O O . GLN A 1 174 ? 3.237 -8.947 -57.618 1.00 33.12 174 GLN A O 1
ATOM 1351 N N . HIS A 1 175 ? 3.739 -7.002 -58.617 1.00 40.25 175 HIS A N 1
ATOM 1352 C CA . HIS A 1 175 ? 2.370 -6.609 -58.942 1.00 40.25 175 HIS A CA 1
ATOM 1353 C C . HIS A 1 175 ? 1.600 -7.706 -59.706 1.00 40.25 175 HIS A C 1
ATOM 1355 O O . HIS A 1 175 ? 1.987 -8.045 -60.830 1.00 40.25 175 HIS A O 1
ATOM 1361 N N . PRO A 1 176 ? 0.409 -8.126 -59.228 1.00 31.64 176 PRO A N 1
ATOM 1362 C CA . PRO A 1 176 ? -0.589 -8.762 -60.072 1.00 31.64 176 PRO A CA 1
ATOM 1363 C C . PRO A 1 176 ? -1.815 -7.858 -60.255 1.00 31.64 176 PRO A C 1
ATOM 1365 O O . PRO A 1 176 ? -2.307 -7.185 -59.350 1.00 31.64 176 PRO A O 1
ATOM 1368 N N . ARG A 1 177 ? -2.315 -7.858 -61.491 1.00 32.12 177 ARG A N 1
ATOM 1369 C CA . ARG A 1 177 ? -3.442 -7.055 -61.971 1.00 32.12 177 ARG A CA 1
ATOM 1370 C C . ARG A 1 177 ? -4.711 -7.268 -61.143 1.00 32.12 177 ARG A C 1
ATOM 1372 O O . ARG A 1 177 ? -5.192 -8.387 -60.988 1.00 32.12 177 ARG A O 1
ATOM 1379 N N . PHE A 1 178 ? -5.310 -6.151 -60.748 1.00 29.38 178 PHE A N 1
ATOM 1380 C CA . PHE A 1 178 ? -6.622 -6.056 -60.121 1.00 29.38 178 PHE A CA 1
ATOM 1381 C C . PHE A 1 178 ? -7.721 -6.631 -61.036 1.00 29.38 178 PHE A C 1
ATOM 1383 O O . PHE A 1 178 ? -7.936 -6.131 -62.145 1.00 29.38 178 PHE A O 1
ATOM 1390 N N . ARG A 1 179 ? -8.457 -7.650 -60.569 1.00 32.28 179 ARG A N 1
ATOM 1391 C CA . ARG A 1 179 ? -9.755 -8.033 -61.144 1.00 32.28 179 ARG A CA 1
ATOM 1392 C C . ARG A 1 179 ? -10.833 -7.943 -60.069 1.00 32.28 179 ARG A C 1
ATOM 1394 O O . ARG A 1 179 ? -10.830 -8.675 -59.090 1.00 32.28 179 ARG A O 1
ATOM 1401 N N . SER A 1 180 ? -11.725 -6.990 -60.304 1.00 41.03 180 SER A N 1
ATOM 1402 C CA . SER A 1 180 ? -12.948 -6.688 -59.571 1.00 41.03 180 SER A CA 1
ATOM 1403 C C . SER A 1 180 ? -13.855 -7.909 -59.395 1.00 41.03 180 SER A C 1
ATOM 1405 O O . SER A 1 180 ? -14.282 -8.491 -60.391 1.00 41.03 180 SER A O 1
ATOM 1407 N N . THR A 1 181 ? -14.223 -8.205 -58.147 1.00 35.66 181 THR A N 1
ATOM 1408 C CA . THR A 1 181 ? -15.564 -8.679 -57.768 1.00 35.66 181 THR A CA 1
ATOM 1409 C C . THR A 1 181 ? -15.882 -8.151 -56.373 1.00 35.66 181 THR A C 1
ATOM 1411 O O . THR A 1 181 ? -15.138 -8.390 -55.424 1.00 35.66 181 THR A O 1
ATOM 1414 N N . GLY A 1 182 ? -16.960 -7.375 -56.273 1.00 49.66 182 GLY A N 1
ATOM 1415 C CA . GLY A 1 182 ? -17.365 -6.685 -55.057 1.00 49.66 182 GLY A CA 1
ATOM 1416 C C . GLY A 1 182 ? -17.922 -7.618 -53.989 1.00 49.66 182 GLY A C 1
ATOM 1417 O O . GLY A 1 182 ? -18.897 -8.325 -54.224 1.00 49.66 182 GLY A O 1
ATOM 1418 N N . GLN A 1 183 ? -17.354 -7.529 -52.789 1.00 37.41 183 GLN A N 1
ATOM 1419 C CA . GLN A 1 183 ? -18.069 -7.783 -51.545 1.00 37.41 183 GLN A CA 1
ATOM 1420 C C . GLN A 1 183 ? -17.358 -7.022 -50.419 1.00 37.41 183 GLN A C 1
ATOM 1422 O O . GLN A 1 183 ? -16.221 -7.317 -50.064 1.00 37.41 183 GLN A O 1
ATOM 1427 N N . SER A 1 184 ? -18.006 -5.971 -49.915 1.00 44.38 184 SER A N 1
ATOM 1428 C CA . SER A 1 184 ? -17.523 -5.173 -48.786 1.00 44.38 184 SER A CA 1
ATOM 1429 C C . SER A 1 184 ? -17.725 -5.971 -47.498 1.00 44.38 184 SER A C 1
ATOM 1431 O O . SER A 1 184 ? -18.858 -6.193 -47.078 1.00 44.38 184 SER A O 1
ATOM 1433 N N . VAL A 1 185 ? -16.629 -6.400 -46.873 1.00 50.22 185 VAL A N 1
ATOM 1434 C CA . VAL A 1 185 ? -16.621 -6.837 -45.474 1.00 50.22 185 VAL A CA 1
ATOM 1435 C C . VAL A 1 185 ? -15.723 -5.863 -44.722 1.00 50.22 185 VAL A C 1
ATOM 1437 O O . VAL A 1 185 ? -14.515 -5.821 -44.944 1.00 50.22 185 VAL A O 1
ATOM 1440 N N . ASN A 1 186 ? -16.328 -5.023 -43.884 1.00 50.94 186 ASN A N 1
ATOM 1441 C CA . ASN A 1 186 ? -15.596 -4.072 -43.051 1.00 50.94 186 ASN A CA 1
ATOM 1442 C C . ASN A 1 186 ? -14.811 -4.820 -41.953 1.00 50.94 186 ASN A C 1
ATOM 1444 O O . ASN A 1 186 ? -15.405 -5.651 -41.261 1.00 50.94 186 ASN A O 1
ATOM 1448 N N . PRO A 1 187 ? -13.511 -4.537 -41.747 1.00 51.38 187 PRO A N 1
ATOM 1449 C CA . PRO A 1 187 ? -12.731 -5.151 -40.674 1.00 51.38 187 PRO A CA 1
ATOM 1450 C C . PRO A 1 187 ? -13.085 -4.589 -39.282 1.00 51.38 187 PRO A C 1
ATOM 1452 O O . PRO A 1 187 ? -13.262 -3.386 -39.094 1.00 51.38 187 PRO A O 1
ATOM 1455 N N . ILE A 1 188 ? -13.130 -5.500 -38.305 1.00 53.41 188 ILE A N 1
ATOM 1456 C CA . ILE A 1 188 ? -13.642 -5.412 -36.916 1.00 53.41 188 ILE A CA 1
ATOM 1457 C C . ILE A 1 188 ? -12.833 -4.504 -35.952 1.00 53.41 188 ILE A C 1
ATOM 1459 O O . ILE A 1 188 ? -13.026 -4.543 -34.743 1.00 53.41 188 ILE A O 1
ATOM 1463 N N . TRP A 1 189 ? -11.958 -3.623 -36.442 1.00 45.53 189 TRP A N 1
ATOM 1464 C CA . TRP A 1 189 ? -11.065 -2.832 -35.570 1.00 45.53 189 TRP A CA 1
ATOM 1465 C C . TRP A 1 189 ? -11.367 -1.328 -35.512 1.00 45.53 189 TRP A C 1
ATOM 1467 O O . TRP A 1 189 ? -10.552 -0.565 -34.999 1.00 45.53 189 TRP A O 1
ATOM 1477 N N . ARG A 1 190 ? -12.539 -0.885 -35.985 1.00 50.97 190 ARG A N 1
ATOM 1478 C CA . ARG A 1 190 ? -13.083 0.430 -35.604 1.00 50.97 190 ARG A CA 1
ATOM 1479 C C . ARG A 1 190 ? -14.032 0.268 -34.423 1.00 50.97 190 ARG A C 1
ATOM 1481 O O . ARG A 1 190 ? -15.073 -0.365 -34.563 1.00 50.97 190 ARG A O 1
ATOM 1488 N N . LEU A 1 191 ? -13.671 0.868 -33.297 1.00 48.38 191 LEU A N 1
ATOM 1489 C CA . LEU A 1 191 ? -14.601 1.252 -32.240 1.00 48.38 191 LEU A CA 1
ATOM 1490 C C . LEU A 1 191 ? -14.721 2.779 -32.282 1.00 48.38 191 LEU A C 1
ATOM 1492 O O . LEU A 1 191 ? -13.703 3.456 -32.456 1.00 48.38 191 LEU A O 1
ATOM 1496 N N . ASP A 1 192 ? -15.964 3.253 -32.205 1.00 52.25 192 ASP A N 1
ATOM 1497 C CA . ASP A 1 192 ? -16.352 4.659 -32.029 1.00 52.25 192 ASP A CA 1
ATOM 1498 C C . ASP A 1 192 ? -15.777 5.273 -30.740 1.00 52.25 192 ASP A C 1
ATOM 1500 O O . ASP A 1 192 ? -15.588 4.523 -29.749 1.00 52.25 192 ASP A O 1
#